Protein AF-A0A0N4ZV42-F1 (afdb_monomer)

Foldseek 3Di:
DDDPLPDFAWAADEDPPDFDWDDLVLLPPLPPPWQWFWAKKKKWAAQSQVLDIDIDIAIWIDTPFWIAGPVVLAIFGFADDPDDRPPHDPQWTDTDNRMTIDTDDDDDRDRDPVRSVVNSVSSVVSVVVVQCVLQDPDDDDQVVQQVSCCRSVRYNQWGYDHDNSITGIDGIGGFDFDDWDPQCDDPNWHFCFTWTHGPNHQIWTHRRRHHTHNDTDTDDPVVVVVVPPPPPPPVVVVVVVVVVVVVVVVVVVVVVVVVVVVVVVVVVVVVVVVVVVVVVVVVVVVVVVVVVPDDDDDDDDDDDDDDDDDDDDDDDDDDDDDDDDDDDDDDDDPPPPPPDDDDDDDDDDDDD

Mean predicted aligned error: 17.39 Å

Structure (mmCIF, N/CA/C/O backbone):
data_AF-A0A0N4ZV42-F1
#
_entry.id   AF-A0A0N4ZV42-F1
#
loop_
_atom_site.group_PDB
_atom_site.id
_atom_site.type_symbol
_atom_site.label_atom_id
_atom_site.label_alt_id
_atom_site.label_comp_id
_atom_site.label_asym_id
_ato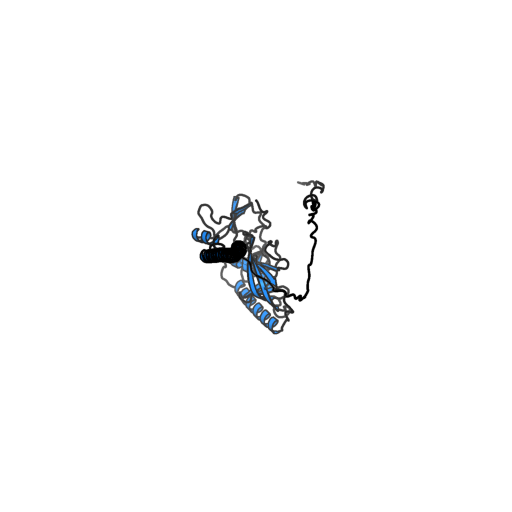m_site.label_entity_id
_atom_site.label_seq_id
_atom_site.pdbx_PDB_ins_code
_atom_site.Cartn_x
_atom_site.Cartn_y
_atom_site.Cartn_z
_atom_site.occupancy
_atom_site.B_iso_or_equiv
_atom_site.auth_seq_id
_atom_site.auth_comp_id
_atom_site.auth_asym_id
_atom_site.auth_atom_id
_atom_site.pdbx_PDB_model_num
ATOM 1 N N . MET A 1 1 ? -21.913 11.473 17.963 1.00 33.56 1 MET A N 1
ATOM 2 C CA . MET A 1 1 ? -21.534 12.338 16.828 1.00 33.56 1 MET A CA 1
ATOM 3 C C . MET A 1 1 ? -21.166 11.398 15.693 1.00 33.56 1 MET A C 1
ATOM 5 O O . MET A 1 1 ? -20.193 10.675 15.844 1.00 33.56 1 MET A O 1
ATOM 9 N N . PHE A 1 2 ? -22.009 11.272 14.666 1.00 35.22 2 PHE A N 1
ATOM 10 C CA . PHE A 1 2 ? -21.731 10.403 13.519 1.00 35.22 2 PHE A CA 1
ATOM 11 C C . PHE A 1 2 ? -20.876 11.210 12.547 1.00 35.22 2 PHE A C 1
ATOM 13 O O . PHE A 1 2 ? -21.372 12.164 11.951 1.00 35.22 2 PHE A O 1
ATOM 20 N N . LEU A 1 3 ? -19.583 10.900 12.461 1.00 41.81 3 LEU A N 1
ATOM 21 C CA . LEU A 1 3 ? -18.770 11.409 11.363 1.00 41.81 3 LEU A CA 1
ATOM 22 C C . LEU A 1 3 ? -19.313 10.757 10.083 1.00 41.81 3 LEU A C 1
ATOM 24 O O . LEU A 1 3 ? -19.480 9.533 10.072 1.00 41.81 3 LEU A O 1
ATOM 28 N N . PRO A 1 4 ? -19.673 11.533 9.046 1.00 47.00 4 PRO A N 1
ATOM 29 C CA . PRO A 1 4 ? -20.034 10.948 7.766 1.00 47.00 4 PRO A CA 1
ATOM 30 C C . PRO A 1 4 ? -18.847 10.109 7.293 1.00 47.00 4 PRO A C 1
ATOM 32 O O . PRO A 1 4 ? -17.718 10.585 7.279 1.00 47.00 4 PRO A O 1
ATOM 35 N N . LEU A 1 5 ? -19.097 8.849 6.955 1.00 53.97 5 LEU A N 1
ATOM 36 C CA . LEU A 1 5 ? -18.099 7.982 6.343 1.00 53.97 5 LEU A CA 1
ATOM 37 C C . LEU A 1 5 ? -17.860 8.495 4.926 1.00 53.97 5 LEU A C 1
ATOM 39 O O . LEU A 1 5 ? -18.723 8.373 4.061 1.00 53.97 5 LEU A O 1
ATOM 43 N N . ILE A 1 6 ? -16.722 9.159 4.731 1.00 55.53 6 ILE A N 1
ATOM 44 C CA . ILE A 1 6 ? -16.401 9.877 3.489 1.00 55.53 6 ILE A CA 1
ATOM 45 C C . ILE A 1 6 ? -16.020 8.898 2.366 1.00 55.53 6 ILE A C 1
ATOM 47 O O . ILE A 1 6 ? -16.064 9.266 1.193 1.00 55.53 6 ILE A O 1
ATOM 51 N N . GLU A 1 7 ? -15.692 7.642 2.689 1.00 67.38 7 GLU A N 1
ATOM 52 C CA . GLU A 1 7 ? -15.070 6.729 1.732 1.00 67.38 7 GLU A CA 1
ATOM 53 C C . GLU A 1 7 ? -15.863 5.432 1.519 1.00 67.38 7 GLU A C 1
ATOM 55 O O . GLU A 1 7 ? -16.232 4.759 2.487 1.00 67.38 7 GLU A O 1
ATOM 60 N N . PRO A 1 8 ? -16.133 5.053 0.254 1.00 77.62 8 PRO A N 1
ATOM 61 C CA . PRO A 1 8 ? -16.792 3.797 -0.039 1.00 77.62 8 PRO A CA 1
ATOM 62 C C . PRO A 1 8 ? -15.804 2.648 0.145 1.00 77.62 8 PRO A C 1
ATOM 64 O O . PRO A 1 8 ? -14.800 2.548 -0.560 1.00 77.62 8 PRO A O 1
ATOM 67 N N . PHE A 1 9 ? -16.149 1.739 1.046 1.00 90.25 9 PHE A N 1
ATOM 68 C CA . PHE A 1 9 ? -15.527 0.429 1.114 1.00 90.25 9 PHE A CA 1
ATOM 69 C C . PHE A 1 9 ? -15.783 -0.331 -0.191 1.00 90.25 9 PHE A C 1
ATOM 71 O O . PHE A 1 9 ? -16.743 -0.052 -0.918 1.00 90.25 9 PHE A O 1
ATOM 78 N N . GLN A 1 10 ? -14.952 -1.320 -0.500 1.00 93.25 10 GLN A N 1
ATOM 79 C CA . GLN A 1 10 ? -15.106 -2.101 -1.723 1.00 93.25 10 GLN A CA 1
ATOM 80 C C . GLN A 1 10 ? -15.047 -3.602 -1.483 1.00 93.25 10 GLN A C 1
ATOM 82 O O . GLN A 1 10 ? -14.262 -4.110 -0.688 1.00 93.25 10 GLN A O 1
ATOM 87 N N . LEU A 1 11 ? -15.871 -4.320 -2.237 1.00 94.12 11 LEU A N 1
ATOM 88 C CA . LEU A 1 11 ? -15.892 -5.769 -2.277 1.00 94.12 11 LEU A CA 1
ATOM 89 C C . LEU A 1 11 ? -15.147 -6.241 -3.530 1.00 94.12 11 LEU A C 1
ATOM 91 O O . LEU A 1 11 ? -15.548 -5.963 -4.664 1.00 94.12 11 LEU A O 1
ATOM 95 N N . CYS A 1 12 ? -14.048 -6.958 -3.314 1.00 93.69 12 CYS A N 1
ATOM 96 C CA . CYS A 1 12 ? -13.125 -7.397 -4.359 1.00 93.69 12 CYS A CA 1
ATOM 97 C C . CYS A 1 12 ? -13.190 -8.917 -4.549 1.00 93.69 12 CYS A C 1
ATOM 99 O O . CYS A 1 12 ? -12.251 -9.640 -4.216 1.00 93.69 12 CYS A O 1
ATOM 101 N N . GLN A 1 13 ? -14.315 -9.406 -5.071 1.00 91.62 13 GLN A N 1
ATOM 102 C CA . GLN A 1 13 ? -14.501 -10.829 -5.365 1.00 91.62 13 GLN A CA 1
ATOM 103 C C . GLN A 1 13 ? -13.728 -11.246 -6.618 1.00 91.62 13 GLN A C 1
ATOM 105 O O . GLN A 1 13 ? -13.715 -10.530 -7.617 1.00 91.62 13 GLN A O 1
ATOM 110 N N . VAL A 1 14 ? -13.101 -12.422 -6.561 1.00 91.44 14 VAL A N 1
ATOM 111 C CA . VAL A 1 14 ? -12.329 -12.987 -7.671 1.00 91.44 14 VAL A CA 1
ATOM 112 C C . VAL A 1 14 ? -13.126 -14.104 -8.332 1.00 91.44 14 VAL A C 1
ATOM 114 O O . VAL A 1 14 ? -13.453 -15.102 -7.693 1.00 91.44 14 VAL A O 1
ATOM 117 N N . TYR A 1 15 ? -13.387 -13.961 -9.631 1.00 90.12 15 TYR A N 1
ATOM 118 C CA . TYR A 1 15 ? -14.095 -14.961 -10.433 1.00 90.12 15 TYR A CA 1
ATOM 119 C C . TYR A 1 15 ? -13.186 -15.532 -11.525 1.00 90.12 15 TYR A C 1
ATOM 121 O O . TYR A 1 15 ? -12.825 -14.824 -12.468 1.00 90.12 15 TYR A O 1
ATOM 129 N N . ILE A 1 16 ? -12.824 -16.815 -11.432 1.00 88.94 16 ILE A N 1
ATOM 130 C CA . ILE A 1 16 ? -12.010 -17.476 -12.466 1.00 88.94 16 ILE A CA 1
ATOM 131 C C . ILE A 1 16 ? -12.803 -17.524 -13.779 1.00 88.94 16 ILE A C 1
ATOM 133 O O . ILE A 1 16 ? -13.960 -17.933 -13.800 1.00 88.94 16 ILE A O 1
ATOM 137 N N . GLY A 1 17 ? -12.176 -17.102 -14.879 1.00 87.38 17 GLY A N 1
ATOM 138 C CA . GLY A 1 17 ? -12.807 -17.002 -16.200 1.00 87.38 17 GLY A CA 1
ATOM 139 C C . GLY A 1 17 ? -13.405 -15.626 -16.515 1.00 87.38 17 GLY A C 1
ATOM 140 O O . GLY A 1 17 ? -13.737 -15.368 -17.668 1.00 87.38 17 GLY A O 1
ATOM 141 N N . GLY A 1 18 ? -13.494 -14.723 -15.531 1.00 86.94 18 GLY A N 1
ATOM 142 C CA . GLY A 1 18 ? -13.834 -13.313 -15.749 1.00 86.94 18 GLY A CA 1
ATOM 143 C C . GLY A 1 18 ? -12.601 -12.409 -15.877 1.00 86.94 18 GLY A C 1
ATOM 144 O O . GLY A 1 18 ? -11.473 -12.834 -15.622 1.00 86.94 18 GLY A O 1
ATOM 145 N N . GLY A 1 19 ? -12.819 -11.123 -16.158 1.00 91.69 19 GLY A N 1
ATOM 146 C CA . GLY A 1 19 ? -11.783 -10.081 -16.129 1.00 91.69 19 GLY A CA 1
ATOM 147 C C . GLY A 1 19 ? -11.054 -9.842 -17.453 1.00 91.69 19 GLY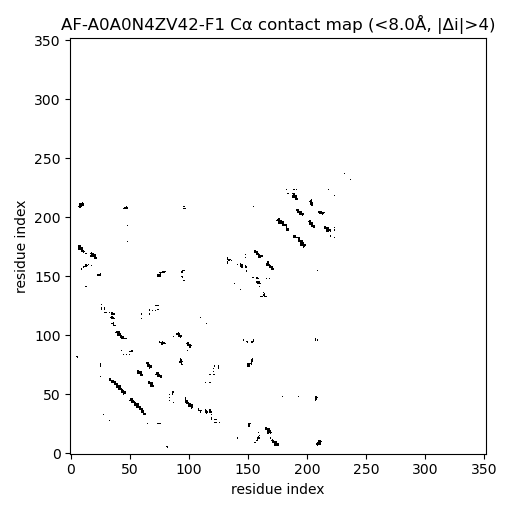 A C 1
ATOM 148 O O . GLY A 1 19 ? -11.127 -10.634 -18.392 1.00 91.69 19 GLY A O 1
ATOM 149 N N . LYS A 1 20 ? -10.346 -8.713 -17.527 1.00 95.31 20 LYS A N 1
ATOM 150 C CA . LYS A 1 20 ? -9.547 -8.315 -18.692 1.00 95.31 20 LYS A CA 1
ATOM 151 C C . LYS A 1 20 ? -8.109 -8.780 -18.497 1.00 95.31 20 LYS A C 1
ATOM 153 O O . LYS A 1 20 ? -7.513 -8.511 -17.457 1.00 95.31 20 LYS A O 1
ATOM 158 N N . SER A 1 21 ? -7.545 -9.458 -19.495 1.00 95.38 21 SER A N 1
ATOM 159 C CA . SER A 1 21 ? -6.116 -9.776 -19.475 1.00 95.38 21 SER A CA 1
ATOM 160 C C . SER A 1 21 ? -5.303 -8.492 -19.626 1.00 95.38 21 SER A C 1
ATOM 162 O O . SER A 1 21 ? -5.607 -7.667 -20.490 1.00 95.38 21 SER A O 1
ATOM 164 N N . VAL A 1 22 ? -4.293 -8.325 -18.776 1.00 94.38 22 VAL A N 1
ATOM 165 C CA . VAL A 1 22 ? -3.378 -7.181 -18.813 1.00 94.38 22 VAL A CA 1
ATOM 166 C C . VAL A 1 22 ? -1.941 -7.662 -18.949 1.00 94.38 22 VAL A C 1
ATOM 168 O O . VAL A 1 22 ? -1.584 -8.752 -18.494 1.00 94.38 22 VAL A O 1
ATOM 171 N N . GLU A 1 23 ? -1.120 -6.835 -19.583 1.00 92.75 23 GLU A N 1
ATOM 172 C CA . GLU A 1 23 ? 0.321 -7.042 -19.659 1.00 92.75 23 GLU A CA 1
ATOM 173 C C . GLU A 1 23 ? 1.018 -6.385 -18.461 1.00 92.75 23 GLU A C 1
ATOM 175 O O . GLU A 1 23 ? 0.454 -5.530 -17.776 1.00 92.75 23 GLU A O 1
ATOM 180 N N . LEU A 1 24 ? 2.264 -6.783 -18.200 1.00 91.06 24 LEU A N 1
ATOM 181 C CA . LEU A 1 24 ? 3.084 -6.211 -17.133 1.00 91.06 24 LEU A CA 1
ATOM 182 C C . LEU A 1 24 ? 3.663 -4.850 -17.563 1.00 91.06 24 LEU A C 1
ATOM 184 O O . LEU A 1 24 ? 4.870 -4.688 -17.743 1.00 91.06 24 LEU A O 1
ATOM 188 N N . ASP A 1 25 ? 2.787 -3.864 -17.753 1.00 89.56 25 ASP A N 1
ATOM 189 C CA . ASP A 1 25 ? 3.127 -2.541 -18.298 1.00 89.56 25 ASP A CA 1
ATOM 190 C C . ASP A 1 25 ? 4.127 -1.770 -17.427 1.00 89.56 25 ASP A C 1
ATOM 192 O O . ASP A 1 25 ? 4.969 -1.025 -17.939 1.00 89.56 25 ASP A O 1
ATOM 196 N N . ILE A 1 26 ? 4.117 -2.009 -16.113 1.00 91.25 26 ILE A N 1
ATOM 197 C CA . ILE A 1 26 ? 5.087 -1.434 -15.173 1.00 91.25 26 ILE A CA 1
ATOM 198 C C . ILE A 1 26 ? 6.543 -1.816 -15.511 1.00 91.25 26 ILE A C 1
ATOM 200 O O . ILE A 1 26 ? 7.462 -1.093 -15.147 1.00 91.25 26 ILE A O 1
ATOM 204 N N . CYS A 1 27 ? 6.760 -2.903 -16.259 1.00 93.56 27 CYS A N 1
ATOM 205 C CA . CYS A 1 27 ? 8.081 -3.379 -16.677 1.00 93.56 27 CYS A CA 1
ATOM 206 C C . CYS A 1 27 ? 8.476 -2.973 -18.105 1.00 93.56 27 CYS A C 1
ATOM 208 O O . CYS A 1 27 ? 9.552 -3.343 -18.580 1.00 93.56 27 CYS A O 1
ATOM 210 N N . LYS A 1 28 ? 7.644 -2.199 -18.812 1.00 90.00 28 LYS A N 1
ATOM 211 C CA . LYS A 1 28 ? 7.961 -1.717 -20.163 1.00 90.00 28 LYS A CA 1
ATOM 212 C C . LYS A 1 28 ? 8.894 -0.500 -20.120 1.00 90.00 28 LYS A C 1
ATOM 214 O O . LYS A 1 28 ? 8.739 0.385 -19.280 1.00 90.00 28 LYS A O 1
ATOM 219 N N . ASN A 1 29 ? 9.827 -0.431 -21.073 1.00 82.94 29 ASN A N 1
ATOM 220 C CA . ASN A 1 29 ? 10.714 0.715 -21.351 1.00 82.94 29 ASN A CA 1
ATOM 221 C C . ASN A 1 29 ? 11.731 1.112 -20.252 1.00 82.94 29 ASN A C 1
ATOM 223 O O . ASN A 1 29 ? 12.278 2.215 -20.290 1.00 82.94 29 ASN A O 1
ATOM 227 N N . LEU A 1 30 ? 12.072 0.198 -19.335 1.00 82.44 30 LEU A N 1
ATOM 228 C CA . LEU A 1 30 ? 12.970 0.453 -18.190 1.00 82.44 30 LEU A CA 1
ATOM 229 C C . LEU A 1 30 ? 14.404 0.904 -18.541 1.00 82.44 30 LEU A C 1
ATOM 231 O O . LEU A 1 30 ? 15.112 1.433 -17.682 1.00 82.44 30 LEU A O 1
ATOM 235 N N . GLY A 1 31 ? 14.863 0.640 -19.769 1.00 65.88 31 GLY A N 1
ATOM 236 C CA . GLY A 1 31 ? 16.251 0.868 -20.192 1.00 65.88 31 GLY A CA 1
ATOM 237 C C . GLY A 1 31 ? 16.470 2.028 -21.165 1.00 65.88 31 GLY A C 1
ATOM 238 O O . GLY A 1 31 ? 17.618 2.402 -21.385 1.00 65.88 31 GLY A O 1
ATOM 239 N N . SER A 1 32 ? 15.413 2.580 -21.768 1.00 65.50 32 SER A N 1
ATOM 240 C CA . SER A 1 32 ? 15.544 3.539 -22.879 1.00 65.50 32 SER A CA 1
ATOM 241 C C . SER A 1 32 ? 14.739 4.827 -22.719 1.00 65.50 32 SER A C 1
ATOM 243 O O . SER A 1 32 ? 15.035 5.786 -23.426 1.00 65.50 32 SER A O 1
ATOM 245 N N . GLN A 1 33 ? 13.740 4.872 -21.830 1.00 70.31 33 GLN A N 1
ATOM 246 C CA . GLN A 1 33 ? 12.877 6.051 -21.652 1.00 70.31 33 GLN A CA 1
ATOM 247 C C . GLN A 1 33 ? 12.808 6.537 -20.206 1.00 70.31 33 GLN A C 1
ATOM 249 O O . GLN A 1 33 ? 12.698 7.740 -19.978 1.00 70.31 33 GLN A O 1
ATOM 254 N N . ASP A 1 34 ? 12.930 5.637 -19.231 1.00 82.19 34 ASP A N 1
ATOM 255 C CA . ASP A 1 34 ? 12.892 6.046 -17.833 1.00 82.19 34 ASP A CA 1
ATOM 256 C C . ASP A 1 34 ? 14.201 6.703 -17.398 1.00 82.19 34 ASP A C 1
ATOM 258 O O . ASP A 1 34 ? 15.294 6.161 -17.590 1.00 82.19 34 ASP A O 1
ATOM 262 N N . ILE A 1 35 ? 14.068 7.853 -16.739 1.00 88.69 35 ILE A N 1
ATOM 263 C CA . ILE A 1 35 ? 15.168 8.536 -16.066 1.00 88.69 35 ILE A CA 1
ATOM 264 C C . ILE A 1 35 ? 14.917 8.495 -14.561 1.00 88.69 35 ILE A C 1
ATOM 266 O O . ILE A 1 35 ? 14.050 9.201 -14.043 1.00 88.69 35 ILE A O 1
ATOM 270 N N . TYR A 1 36 ? 15.707 7.686 -13.858 1.00 91.06 36 TYR A N 1
ATOM 271 C CA . TYR A 1 36 ? 15.597 7.484 -12.419 1.00 91.06 36 TYR A CA 1
ATOM 272 C C . TYR A 1 36 ? 16.473 8.447 -11.619 1.00 91.06 36 TYR A C 1
ATOM 274 O O . TYR A 1 36 ? 17.697 8.535 -11.784 1.00 91.06 36 TYR A O 1
ATOM 282 N N . ARG A 1 37 ? 15.841 9.124 -10.664 1.00 91.19 37 ARG A N 1
ATOM 283 C CA . ARG A 1 37 ? 16.473 10.047 -9.721 1.00 91.19 37 ARG A CA 1
ATOM 284 C C . ARG A 1 37 ? 16.425 9.451 -8.327 1.00 91.19 37 ARG A C 1
ATOM 286 O O . ARG A 1 37 ? 15.367 9.023 -7.879 1.00 91.19 37 ARG A O 1
ATOM 293 N N . LYS A 1 38 ? 17.567 9.410 -7.646 1.00 92.88 38 LYS A N 1
ATOM 294 C CA . LYS A 1 38 ? 17.633 8.976 -6.254 1.00 92.88 38 LYS A CA 1
ATOM 295 C C . LYS A 1 38 ? 17.144 10.108 -5.357 1.00 92.88 38 LYS A C 1
ATOM 297 O O . LYS A 1 38 ? 17.734 11.187 -5.357 1.00 92.88 38 LYS A O 1
ATOM 302 N N . GLU A 1 39 ? 16.106 9.849 -4.577 1.00 91.75 39 GLU A N 1
ATOM 303 C CA . GLU A 1 39 ? 15.513 10.830 -3.669 1.00 91.75 39 GLU A CA 1
ATOM 304 C C . GLU A 1 39 ? 15.254 10.229 -2.292 1.00 91.75 39 GLU A C 1
ATOM 306 O O . GLU A 1 39 ? 15.141 9.017 -2.123 1.00 91.75 39 GLU A O 1
ATOM 311 N N . THR A 1 40 ? 15.175 11.096 -1.287 1.00 93.12 40 THR A N 1
ATOM 312 C CA . THR A 1 40 ? 14.671 10.732 0.036 1.00 93.12 40 THR A CA 1
ATOM 313 C C . THR A 1 40 ? 13.227 11.202 0.121 1.00 93.12 40 THR A C 1
ATOM 315 O O . THR A 1 40 ? 12.968 12.404 0.018 1.00 93.12 40 THR A O 1
ATOM 318 N N . VAL A 1 41 ? 12.300 10.268 0.311 1.00 95.12 41 VAL A N 1
ATOM 319 C CA . VAL A 1 41 ? 10.864 10.555 0.409 1.00 95.12 41 VAL A CA 1
ATOM 320 C C . VAL A 1 41 ? 10.339 10.192 1.785 1.00 95.12 41 VAL A C 1
ATOM 322 O O . VAL A 1 41 ? 10.861 9.292 2.448 1.00 95.12 41 VAL A O 1
ATOM 325 N N . THR A 1 42 ? 9.276 10.873 2.196 1.00 97.06 42 THR A N 1
ATOM 326 C CA . THR A 1 42 ? 8.477 10.478 3.354 1.00 97.06 42 THR A CA 1
ATOM 327 C C . THR A 1 42 ? 7.254 9.727 2.857 1.00 97.06 42 THR A C 1
ATOM 329 O O . THR A 1 42 ? 6.424 10.291 2.147 1.00 97.06 42 THR A O 1
ATOM 332 N N . PHE A 1 43 ? 7.152 8.459 3.229 1.00 97.69 43 PHE A N 1
ATOM 333 C CA . PHE A 1 43 ? 5.956 7.654 3.055 1.00 97.69 43 PHE A CA 1
ATOM 334 C C . PHE A 1 43 ? 4.951 7.938 4.162 1.00 97.69 43 PHE A C 1
ATOM 336 O O . PHE A 1 43 ? 5.330 8.236 5.297 1.00 97.69 43 PHE A O 1
ATOM 343 N N . ILE A 1 44 ? 3.676 7.822 3.814 1.00 97.06 44 ILE A N 1
ATOM 344 C CA . ILE A 1 44 ? 2.544 7.961 4.722 1.00 97.06 44 ILE A CA 1
ATOM 345 C C . ILE A 1 44 ? 1.645 6.752 4.485 1.00 97.06 44 ILE A C 1
ATOM 347 O O . ILE A 1 44 ? 1.050 6.631 3.417 1.00 97.06 44 ILE A O 1
ATOM 351 N N . GLN A 1 45 ? 1.583 5.849 5.456 1.00 96.12 45 GLN A N 1
ATOM 352 C CA . GLN A 1 45 ? 0.658 4.726 5.467 1.00 96.12 45 GLN A CA 1
ATOM 353 C C . GLN A 1 45 ? -0.614 5.149 6.196 1.00 96.12 45 GLN A C 1
ATOM 355 O O . GLN A 1 45 ? -0.567 5.547 7.359 1.00 96.12 45 GLN A O 1
ATOM 360 N N . VAL A 1 46 ? -1.744 5.060 5.508 1.00 93.00 46 VAL A N 1
ATOM 361 C CA . VAL A 1 46 ? -3.056 5.422 6.039 1.00 93.00 46 VAL A CA 1
ATOM 362 C C . VAL A 1 46 ? -3.791 4.178 6.527 1.00 93.00 46 VAL A C 1
ATOM 364 O O . VAL A 1 46 ? -3.805 3.148 5.851 1.00 93.00 46 VAL A O 1
ATOM 367 N N . ASN A 1 47 ? -4.445 4.310 7.680 1.00 91.25 47 ASN A N 1
ATOM 368 C CA . ASN A 1 47 ? -5.558 3.475 8.108 1.00 91.25 47 ASN A CA 1
ATOM 369 C C . ASN A 1 47 ? -6.837 4.326 8.085 1.00 91.25 47 ASN A C 1
ATOM 371 O O . ASN A 1 47 ? -7.020 5.203 8.930 1.00 91.25 47 ASN A O 1
ATOM 375 N N . PHE A 1 48 ? -7.711 4.066 7.113 1.00 88.38 48 PHE A N 1
ATOM 376 C CA . PHE A 1 48 ? -8.935 4.831 6.870 1.00 88.38 48 PHE A CA 1
ATOM 377 C C . PHE A 1 48 ? -10.017 4.578 7.926 1.00 88.38 48 PHE A C 1
ATOM 379 O O . PHE A 1 48 ? -10.909 5.399 8.099 1.00 88.38 48 PHE A O 1
ATOM 386 N N . ILE A 1 49 ? -9.924 3.476 8.677 1.00 87.19 49 ILE A N 1
ATOM 387 C CA . ILE A 1 49 ? -10.868 3.149 9.756 1.00 87.19 49 ILE A CA 1
ATOM 388 C C . ILE A 1 49 ? -10.597 4.008 10.988 1.00 87.19 49 ILE A C 1
ATOM 390 O O . ILE A 1 49 ? -11.518 4.521 11.614 1.00 87.19 49 ILE A O 1
ATOM 394 N N . GLU A 1 50 ? -9.324 4.128 11.358 1.00 84.38 50 GLU A N 1
ATOM 395 C CA . GLU A 1 50 ? -8.891 4.867 12.549 1.00 84.38 50 GLU A CA 1
ATOM 396 C C . GLU A 1 50 ? -8.550 6.334 12.240 1.00 84.38 50 GLU A C 1
ATOM 398 O O . GLU A 1 50 ? -8.151 7.064 13.144 1.00 84.38 50 GLU A O 1
ATOM 403 N N . GLU A 1 51 ? -8.649 6.745 10.969 1.00 83.06 51 GLU A N 1
ATOM 404 C CA . GLU A 1 51 ? -8.140 8.023 10.443 1.00 83.06 51 GLU A CA 1
ATOM 405 C C . GLU A 1 51 ? -6.687 8.308 10.875 1.00 83.06 51 GLU A C 1
ATOM 407 O O . GLU A 1 51 ? -6.270 9.450 11.088 1.00 83.06 51 GLU A O 1
ATOM 412 N N . ARG A 1 52 ? -5.889 7.244 11.018 1.00 88.69 52 ARG A N 1
ATOM 413 C CA . ARG A 1 52 ? -4.516 7.313 11.516 1.00 88.69 52 ARG A CA 1
ATOM 414 C C . ARG A 1 52 ? -3.532 7.230 10.359 1.00 88.69 52 ARG A C 1
ATOM 416 O O . ARG A 1 52 ? -3.618 6.341 9.515 1.00 88.69 52 ARG A O 1
ATOM 423 N N . CYS A 1 53 ? -2.557 8.130 10.369 1.00 93.25 53 CYS A N 1
ATOM 424 C CA . CYS A 1 53 ? -1.420 8.106 9.460 1.00 93.25 53 CYS A CA 1
ATOM 425 C C . CYS A 1 53 ? -0.149 7.690 10.212 1.00 93.25 53 CYS A C 1
ATOM 427 O O . CYS A 1 53 ? 0.180 8.258 11.254 1.00 93.25 53 CYS A O 1
ATOM 429 N N . GLU A 1 54 ? 0.603 6.753 9.647 1.00 96.12 54 GLU A N 1
ATOM 430 C CA . GLU A 1 54 ? 1.960 6.417 10.072 1.00 96.12 54 GLU A CA 1
ATOM 431 C C . GLU A 1 54 ? 2.950 6.909 9.025 1.00 96.12 54 GLU A C 1
ATOM 433 O O . GLU A 1 54 ? 2.735 6.733 7.828 1.00 96.12 54 GLU A O 1
ATOM 438 N N . THR A 1 55 ? 4.038 7.544 9.454 1.00 96.19 55 THR A N 1
ATOM 439 C CA . THR A 1 55 ? 5.014 8.123 8.527 1.00 96.19 55 THR A CA 1
ATOM 440 C C . THR A 1 55 ? 6.386 7.502 8.708 1.00 96.19 55 THR A C 1
ATOM 442 O O . THR A 1 55 ? 6.812 7.191 9.819 1.00 96.19 55 THR A O 1
ATOM 445 N N . PHE A 1 56 ? 7.096 7.306 7.600 1.00 96.38 56 PHE A N 1
ATOM 446 C CA . PHE A 1 56 ? 8.472 6.821 7.619 1.00 96.38 56 PHE A CA 1
ATOM 447 C C . PHE A 1 56 ? 9.246 7.333 6.408 1.00 96.38 56 PHE A C 1
ATOM 449 O O . PHE A 1 56 ? 8.688 7.551 5.337 1.00 96.38 56 PHE A O 1
ATOM 456 N N . THR A 1 57 ? 10.552 7.531 6.564 1.00 96.06 57 THR A N 1
ATOM 457 C CA . THR A 1 57 ? 11.414 8.050 5.496 1.00 96.06 57 THR A CA 1
ATOM 458 C C . THR A 1 57 ? 12.254 6.932 4.880 1.00 96.06 57 THR A C 1
ATOM 460 O O . THR A 1 57 ? 12.809 6.086 5.587 1.00 96.06 57 THR A O 1
ATOM 463 N N . GLU A 1 58 ? 12.386 6.934 3.555 1.00 95.69 58 GLU A N 1
ATOM 464 C CA . GLU A 1 58 ? 13.222 5.980 2.821 1.00 95.69 58 GLU A CA 1
ATOM 465 C C . GLU A 1 58 ? 13.942 6.671 1.654 1.00 95.69 58 GLU A C 1
ATOM 467 O O . GLU A 1 58 ? 13.458 7.657 1.097 1.00 95.69 58 GLU A O 1
ATOM 472 N N . GLU A 1 59 ? 15.104 6.139 1.273 1.00 94.81 59 GLU A N 1
ATOM 473 C CA . GLU A 1 59 ? 15.698 6.446 -0.026 1.00 94.81 59 GLU A CA 1
ATOM 474 C C . GLU A 1 59 ? 15.041 5.589 -1.111 1.00 94.81 59 GLU A C 1
ATOM 476 O O . GLU A 1 59 ? 14.873 4.378 -0.957 1.00 94.81 59 GLU A O 1
ATOM 481 N N . VAL A 1 60 ? 14.699 6.222 -2.224 1.00 96.19 60 VAL A N 1
ATOM 482 C CA . VAL A 1 60 ? 13.985 5.622 -3.349 1.00 96.19 60 VAL A CA 1
ATOM 483 C C . VAL A 1 60 ? 14.614 6.068 -4.663 1.00 96.19 60 VAL A C 1
ATOM 485 O O . VAL A 1 60 ? 15.368 7.043 -4.704 1.00 96.19 60 VAL A O 1
ATOM 488 N N . TYR A 1 61 ? 14.277 5.377 -5.747 1.00 95.25 61 TYR A N 1
ATOM 489 C CA . TYR A 1 61 ? 14.470 5.905 -7.094 1.00 95.25 61 TYR A CA 1
ATOM 490 C C . TYR A 1 61 ? 13.118 6.277 -7.691 1.00 95.25 61 TYR A C 1
ATOM 492 O O . TYR A 1 61 ? 12.186 5.480 -7.651 1.00 95.25 61 TYR A O 1
ATOM 500 N N . ILE A 1 62 ? 13.012 7.475 -8.249 1.00 93.56 62 ILE A N 1
ATOM 501 C CA . ILE A 1 62 ? 11.771 8.011 -8.808 1.00 93.56 62 ILE A CA 1
ATOM 502 C C . ILE A 1 62 ? 11.989 8.338 -10.280 1.00 93.56 62 ILE A C 1
ATOM 504 O O . ILE A 1 62 ? 13.014 8.912 -10.650 1.00 93.56 62 ILE A O 1
ATOM 508 N N . SER A 1 63 ? 11.023 7.958 -11.105 1.00 92.06 63 SER A N 1
ATOM 509 C CA . SER A 1 63 ? 10.884 8.373 -12.502 1.00 92.06 63 SER A CA 1
ATOM 510 C C . SER A 1 63 ? 9.583 9.167 -12.667 1.00 92.06 63 SER A C 1
ATOM 512 O O . SER A 1 63 ? 8.900 9.447 -11.685 1.00 92.06 63 SER A O 1
ATOM 514 N N . GLU A 1 64 ? 9.220 9.519 -13.898 1.00 88.75 64 GLU A N 1
ATOM 515 C CA . GLU A 1 64 ? 7.987 10.265 -14.183 1.00 88.75 64 GLU A CA 1
ATOM 516 C C . GLU A 1 64 ? 6.712 9.529 -13.742 1.00 88.75 64 GLU A C 1
ATOM 518 O O . GLU A 1 64 ? 5.791 10.168 -13.251 1.00 88.75 64 GLU A O 1
ATOM 523 N N . ASN A 1 65 ? 6.680 8.197 -13.862 1.00 90.44 65 ASN A N 1
ATOM 524 C CA . ASN A 1 65 ? 5.464 7.401 -13.643 1.00 90.44 65 ASN A CA 1
ATOM 525 C C . ASN A 1 65 ? 5.624 6.298 -12.587 1.00 90.44 65 ASN A C 1
ATOM 527 O O . ASN A 1 65 ? 4.689 5.533 -12.341 1.00 90.44 65 ASN A O 1
ATOM 531 N N . ARG A 1 66 ? 6.827 6.149 -12.017 1.00 93.00 66 ARG A N 1
ATOM 532 C CA . ARG A 1 66 ? 7.181 5.005 -11.165 1.00 93.00 66 ARG A CA 1
ATOM 533 C C . ARG A 1 66 ? 8.036 5.415 -9.985 1.00 93.00 66 ARG A C 1
ATOM 535 O O . ARG A 1 66 ? 8.945 6.238 -10.123 1.00 93.00 66 ARG A O 1
ATOM 542 N N . LEU A 1 67 ? 7.829 4.725 -8.871 1.00 95.94 67 LEU A N 1
ATOM 543 C CA . LEU A 1 67 ? 8.690 4.776 -7.696 1.00 95.94 67 LEU A CA 1
ATOM 544 C C . LEU A 1 67 ? 9.238 3.384 -7.373 1.00 95.94 67 LEU A C 1
ATOM 546 O O . LEU A 1 67 ? 8.493 2.410 -7.302 1.00 95.94 67 LEU A O 1
ATOM 550 N N . LEU A 1 68 ? 10.545 3.309 -7.127 1.00 97.06 68 LEU A N 1
ATOM 551 C CA . LEU A 1 68 ? 11.273 2.113 -6.712 1.00 97.06 68 LEU A CA 1
ATOM 552 C C . LEU A 1 68 ? 11.702 2.261 -5.251 1.00 97.06 68 LEU A C 1
ATOM 554 O O . LEU A 1 68 ? 12.536 3.108 -4.916 1.00 97.06 68 LEU A O 1
ATOM 558 N N . ARG A 1 69 ? 11.172 1.406 -4.380 1.00 97.25 69 ARG A N 1
ATOM 559 C CA . ARG A 1 69 ? 11.606 1.291 -2.986 1.00 97.25 69 ARG A CA 1
ATOM 560 C C . ARG A 1 69 ? 12.839 0.411 -2.897 1.00 97.25 69 ARG A C 1
ATOM 562 O O . ARG A 1 69 ? 12.780 -0.774 -3.221 1.00 97.25 69 ARG A O 1
ATOM 569 N N . ILE A 1 70 ? 13.941 0.980 -2.418 1.00 96.44 70 ILE A N 1
ATOM 570 C CA . ILE A 1 70 ? 15.229 0.286 -2.354 1.00 96.44 70 ILE A CA 1
ATOM 571 C C . ILE A 1 70 ? 15.193 -0.817 -1.293 1.00 96.44 70 ILE A C 1
ATOM 573 O O . ILE A 1 70 ? 15.653 -1.922 -1.557 1.00 96.44 70 ILE A O 1
ATOM 577 N N . LYS A 1 71 ? 14.629 -0.556 -0.102 1.00 95.88 71 LYS A N 1
ATOM 578 C CA . LYS A 1 71 ? 14.672 -1.527 1.007 1.00 95.88 71 LYS A CA 1
ATOM 579 C C . LYS A 1 71 ? 13.799 -2.749 0.760 1.00 95.88 71 LYS A C 1
ATOM 581 O O . LYS A 1 71 ? 14.158 -3.847 1.166 1.00 95.88 71 LYS A O 1
ATOM 586 N N . SER A 1 72 ? 12.636 -2.541 0.147 1.00 95.38 72 SER A N 1
ATOM 587 C CA . SER A 1 72 ? 11.662 -3.611 -0.095 1.00 95.38 72 SER A CA 1
ATOM 588 C C . SER A 1 72 ? 11.773 -4.237 -1.482 1.00 95.38 72 SER A C 1
ATOM 590 O O . SER A 1 72 ? 11.076 -5.211 -1.737 1.00 95.38 72 SER A O 1
ATOM 592 N N . SER A 1 73 ? 12.619 -3.695 -2.366 1.00 96.25 73 SER A N 1
ATOM 593 C CA . SER A 1 73 ? 12.700 -4.097 -3.777 1.00 96.25 73 SER A CA 1
ATOM 594 C C . SER A 1 73 ? 11.318 -4.129 -4.443 1.00 96.25 73 SER A C 1
ATOM 596 O O . SER A 1 73 ? 10.950 -5.074 -5.133 1.00 96.25 73 SER A O 1
ATOM 598 N N . LYS A 1 74 ? 10.516 -3.085 -4.207 1.00 96.56 74 LYS A N 1
ATOM 599 C CA . LYS A 1 74 ? 9.171 -2.944 -4.782 1.00 96.56 74 LYS A CA 1
ATOM 600 C C . LYS A 1 74 ? 9.104 -1.756 -5.724 1.00 96.56 74 LYS A C 1
ATOM 602 O O . LYS A 1 74 ? 9.707 -0.717 -5.462 1.00 96.56 74 LYS A O 1
ATOM 607 N N . MET A 1 75 ? 8.340 -1.912 -6.795 1.00 96.25 75 MET A N 1
ATOM 608 C CA . MET A 1 75 ? 8.072 -0.887 -7.789 1.00 96.25 75 MET A CA 1
ATOM 609 C C . MET A 1 75 ? 6.581 -0.571 -7.781 1.00 96.25 75 MET A C 1
ATOM 611 O O . MET A 1 75 ? 5.759 -1.483 -7.755 1.00 96.25 75 MET A O 1
ATOM 615 N N . TYR A 1 76 ? 6.251 0.714 -7.798 1.00 95.88 76 TYR A N 1
ATOM 616 C CA . TYR A 1 76 ? 4.883 1.211 -7.754 1.00 95.88 76 TYR A CA 1
ATOM 617 C C . TYR A 1 76 ? 4.627 2.115 -8.950 1.00 95.88 76 TYR A C 1
ATOM 619 O O . TYR A 1 76 ? 5.453 2.981 -9.247 1.00 95.88 76 TYR A O 1
ATOM 627 N N . MET A 1 77 ? 3.475 1.932 -9.590 1.00 93.38 77 MET A N 1
ATOM 628 C CA . MET A 1 77 ? 2.888 2.957 -10.450 1.00 93.38 77 MET A CA 1
ATOM 629 C C . MET A 1 77 ? 2.275 4.055 -9.581 1.00 93.38 77 MET A C 1
ATOM 631 O O . MET A 1 77 ? 1.780 3.780 -8.485 1.00 93.38 77 MET A O 1
ATOM 635 N N . PHE A 1 78 ? 2.302 5.292 -10.068 1.00 93.19 78 PHE A N 1
ATOM 636 C CA . PHE A 1 78 ? 1.518 6.359 -9.454 1.00 93.19 78 PHE A CA 1
ATOM 637 C C . PHE A 1 78 ? 0.040 6.113 -9.715 1.00 93.19 78 PHE A C 1
ATOM 639 O O . PHE A 1 78 ? -0.367 5.911 -10.858 1.00 93.19 78 PHE A O 1
ATOM 646 N N . GLY A 1 79 ? -0.729 6.083 -8.633 1.00 87.62 79 GLY A N 1
ATOM 647 C CA . GLY A 1 79 ? -2.157 5.837 -8.669 1.00 87.62 79 GLY A CA 1
ATOM 648 C C . GLY A 1 79 ? -2.966 7.095 -8.408 1.00 87.62 79 GLY A C 1
ATOM 649 O O . GLY A 1 79 ? -2.454 8.141 -8.002 1.00 87.62 79 GLY A O 1
ATOM 650 N N . GLU A 1 80 ? -4.271 6.955 -8.588 1.00 81.75 80 GLU A N 1
ATOM 651 C CA . GLU A 1 80 ? -5.258 7.933 -8.152 1.00 81.75 80 GLU A CA 1
ATOM 652 C C . GLU A 1 80 ? -5.990 7.374 -6.932 1.00 81.75 80 GLU A C 1
ATOM 654 O O . GLU A 1 80 ? -6.408 6.215 -6.923 1.00 81.75 80 GLU A O 1
ATOM 659 N N . THR A 1 81 ? -6.135 8.195 -5.892 1.00 78.81 81 THR A N 1
ATOM 660 C CA . THR A 1 81 ? -7.013 7.875 -4.762 1.00 78.81 81 THR A CA 1
ATOM 661 C C . THR A 1 81 ? -8.355 8.573 -4.948 1.00 78.81 81 THR A C 1
ATOM 663 O O . THR A 1 81 ? -8.411 9.696 -5.451 1.00 78.81 81 THR A O 1
ATOM 666 N N . TYR A 1 82 ? -9.440 7.937 -4.506 1.00 69.94 82 TYR A N 1
ATOM 667 C CA . TYR A 1 82 ? -10.767 8.563 -4.484 1.00 69.94 82 TYR A CA 1
ATOM 668 C C . TYR A 1 82 ? -10.855 9.705 -3.475 1.00 69.94 82 TYR A C 1
ATOM 670 O O . TYR A 1 82 ? -11.659 10.623 -3.632 1.00 69.94 82 TYR A O 1
ATOM 678 N N . SER A 1 83 ? -10.037 9.632 -2.434 1.00 77.62 83 SER A N 1
ATOM 679 C CA . SER A 1 83 ? -10.151 10.483 -1.264 1.00 77.62 83 SER A CA 1
ATOM 680 C C . SER A 1 83 ? -8.828 10.524 -0.521 1.00 77.62 83 SER A C 1
ATOM 682 O O . SER A 1 83 ? -7.998 9.611 -0.559 1.00 77.62 83 SER A O 1
ATOM 684 N N . LYS A 1 84 ? -8.592 11.672 0.099 1.00 85.38 84 LYS A N 1
ATOM 685 C CA . LYS A 1 84 ? -7.353 11.970 0.788 1.00 85.38 84 LYS A CA 1
ATOM 686 C C . LYS A 1 84 ? -7.698 12.314 2.231 1.00 85.38 84 LYS A C 1
ATOM 688 O O . LYS A 1 84 ? -8.324 13.354 2.445 1.00 85.38 84 LYS A O 1
ATOM 693 N N . PRO A 1 85 ? -7.305 11.475 3.202 1.00 86.75 85 PRO A N 1
ATOM 694 C CA . PRO A 1 85 ? -7.539 11.761 4.606 1.00 86.75 85 PRO A CA 1
ATOM 695 C C . PRO A 1 85 ? -6.902 13.086 5.009 1.00 86.75 85 PRO A C 1
ATOM 697 O O . PRO A 1 85 ? -5.867 13.487 4.468 1.00 86.75 85 PRO A O 1
ATOM 700 N N . SER A 1 86 ? -7.478 13.726 6.023 1.00 89.56 86 SER A N 1
ATOM 701 C CA . SER A 1 86 ? -6.987 14.993 6.579 1.00 89.56 86 SER A CA 1
ATOM 702 C C . SER A 1 86 ? -5.525 14.920 7.043 1.00 89.56 86 SER A C 1
ATOM 704 O O . SER A 1 86 ? -4.804 15.913 6.960 1.00 89.56 86 SER A O 1
ATOM 706 N N . CYS A 1 87 ? -5.063 13.740 7.476 1.00 90.19 87 CYS A N 1
ATOM 707 C CA . CYS A 1 87 ? -3.685 13.512 7.907 1.00 90.19 87 CYS A CA 1
ATOM 708 C C . CYS A 1 87 ? -2.666 13.399 6.758 1.00 90.19 87 CYS A C 1
ATOM 710 O O . CYS A 1 87 ? -1.462 13.361 7.020 1.00 90.19 87 CYS A O 1
ATOM 712 N N . VAL A 1 88 ? -3.105 13.386 5.493 1.00 92.88 88 VAL A N 1
ATOM 713 C CA . VAL A 1 88 ? -2.214 13.350 4.327 1.00 92.88 88 VAL A CA 1
ATOM 714 C C . VAL A 1 88 ? -2.038 14.772 3.758 1.00 92.88 88 VAL A C 1
ATOM 716 O O . VAL A 1 88 ? -2.992 15.349 3.233 1.00 92.88 88 VAL A O 1
ATOM 719 N N . PRO A 1 89 ? -0.822 15.354 3.775 1.00 92.62 89 PRO A N 1
ATOM 720 C CA . PRO A 1 89 ? -0.573 16.722 3.312 1.00 92.62 89 PRO A CA 1
ATOM 721 C C . PRO A 1 89 ? -0.877 16.934 1.830 1.00 92.62 89 PRO A C 1
ATOM 723 O O . PRO A 1 89 ? -0.643 16.044 1.006 1.00 92.62 89 PRO A O 1
ATOM 726 N N . GLY A 1 90 ? -1.286 18.151 1.456 1.00 89.81 90 GLY A N 1
ATOM 727 C CA . GLY A 1 90 ? -1.333 18.587 0.055 1.00 89.81 90 GLY A CA 1
ATOM 728 C C . GLY A 1 90 ? -0.008 18.307 -0.675 1.00 89.81 90 GLY A C 1
ATOM 729 O O . GLY A 1 90 ? 1.063 18.473 -0.100 1.00 89.81 90 GLY A O 1
ATOM 730 N N . GLY A 1 91 ? -0.075 17.818 -1.918 1.00 90.00 91 GLY A N 1
ATOM 731 C CA . GLY A 1 91 ? 1.109 17.442 -2.711 1.00 90.00 91 GLY A CA 1
ATOM 732 C C . GLY A 1 91 ? 1.623 16.006 -2.526 1.00 90.00 91 GLY A C 1
ATOM 733 O O . GLY A 1 91 ? 2.480 15.577 -3.291 1.00 90.00 91 GLY A O 1
ATOM 734 N N . ALA A 1 92 ? 1.095 15.235 -1.568 1.00 94.81 92 ALA A N 1
ATOM 735 C CA . ALA A 1 92 ? 1.370 13.796 -1.509 1.00 94.81 92 ALA A CA 1
ATOM 736 C C . ALA A 1 92 ? 0.803 13.055 -2.727 1.00 94.81 92 ALA A C 1
ATOM 738 O O . ALA A 1 92 ? -0.358 13.277 -3.084 1.00 94.81 92 ALA A O 1
ATOM 739 N N . THR A 1 93 ? 1.609 12.162 -3.301 1.00 95.31 93 THR A N 1
ATOM 740 C CA . THR A 1 93 ? 1.247 11.297 -4.431 1.00 95.31 93 THR A CA 1
ATOM 741 C C . THR A 1 93 ? 0.810 9.934 -3.914 1.00 95.31 93 THR A C 1
ATOM 743 O O . THR A 1 93 ? 1.438 9.385 -3.005 1.00 95.31 93 THR A O 1
ATOM 746 N N . TYR A 1 94 ? -0.275 9.405 -4.476 1.00 95.44 94 TYR A N 1
ATOM 747 C CA . TYR A 1 94 ? -0.812 8.108 -4.094 1.00 95.44 94 TYR A CA 1
ATOM 748 C C . TYR A 1 94 ? -0.096 6.965 -4.816 1.00 95.44 94 TYR A C 1
ATOM 750 O O . TYR A 1 94 ? 0.239 7.082 -5.995 1.00 95.44 94 TYR A O 1
ATOM 758 N N . LEU A 1 95 ? 0.141 5.866 -4.102 1.00 95.19 95 LEU A N 1
ATOM 759 C CA . LEU A 1 95 ? 0.617 4.615 -4.681 1.00 95.19 95 LEU A CA 1
ATOM 760 C C . LEU A 1 95 ? -0.548 3.622 -4.714 1.00 95.19 95 LEU A C 1
ATOM 762 O O . LEU A 1 95 ? -1.301 3.622 -5.680 1.00 95.19 95 LEU A O 1
ATOM 766 N N . VAL A 1 96 ? -0.703 2.809 -3.666 1.00 94.38 96 VAL A N 1
ATOM 767 C CA . VAL A 1 96 ? -1.768 1.801 -3.494 1.00 94.38 96 VAL A CA 1
ATOM 768 C C . VAL A 1 96 ? -1.913 1.432 -2.016 1.00 94.38 96 VAL A C 1
ATOM 770 O O . VAL A 1 96 ? -0.988 1.658 -1.234 1.00 94.38 96 VAL A O 1
ATOM 773 N N . ASN A 1 97 ? -3.028 0.807 -1.638 1.00 92.44 97 ASN A N 1
ATOM 774 C CA . ASN A 1 97 ? -3.306 0.266 -0.305 1.00 92.44 97 ASN A CA 1
ATOM 775 C C . ASN A 1 97 ? -3.049 1.280 0.833 1.00 92.44 97 ASN A C 1
ATOM 777 O O . ASN A 1 97 ? -2.395 0.975 1.834 1.00 92.44 97 ASN A O 1
ATOM 781 N N . GLY A 1 98 ? -3.522 2.516 0.663 1.00 92.44 98 GLY A N 1
ATOM 782 C CA . GLY A 1 98 ? -3.367 3.596 1.639 1.00 92.44 98 GLY A CA 1
ATOM 783 C C . GLY A 1 98 ? -1.950 4.164 1.741 1.00 92.44 98 GLY A C 1
ATOM 784 O O . GLY A 1 98 ? -1.680 4.942 2.654 1.00 92.44 98 GLY A O 1
ATOM 785 N N . LEU A 1 99 ? -1.037 3.796 0.839 1.00 95.81 99 LEU A N 1
ATOM 786 C CA . LEU A 1 99 ? 0.333 4.295 0.837 1.00 95.81 99 LEU A CA 1
ATOM 787 C C . LEU A 1 99 ? 0.462 5.543 -0.040 1.00 95.81 99 LEU A C 1
ATOM 789 O O . LEU A 1 99 ? 0.256 5.504 -1.252 1.00 95.81 99 LEU A O 1
ATOM 793 N N . PHE A 1 100 ? 0.889 6.641 0.572 1.00 96.38 100 PHE A N 1
ATOM 794 C CA . PHE A 1 100 ? 1.254 7.882 -0.102 1.00 96.38 100 PHE A CA 1
ATOM 795 C C . PHE A 1 100 ? 2.750 8.144 0.055 1.00 96.38 100 PHE A C 1
ATOM 797 O O . PHE A 1 100 ? 3.386 7.643 0.985 1.00 96.38 100 PHE A O 1
ATOM 804 N N . PHE A 1 101 ? 3.312 8.988 -0.806 1.00 96.38 101 PHE A N 1
ATOM 805 C CA . PHE A 1 101 ? 4.639 9.550 -0.584 1.00 96.38 101 PHE A CA 1
ATOM 806 C C . PHE A 1 101 ? 4.681 11.052 -0.857 1.00 96.38 101 PHE A C 1
ATOM 808 O O . PHE A 1 101 ? 3.905 11.595 -1.646 1.00 96.38 101 PHE A O 1
ATOM 815 N N . ILE A 1 102 ? 5.618 11.722 -0.193 1.00 95.06 102 ILE A N 1
ATOM 816 C CA . ILE A 1 102 ? 5.967 13.121 -0.416 1.00 95.06 102 ILE A CA 1
ATOM 817 C C . ILE A 1 102 ? 7.469 13.193 -0.665 1.00 95.06 102 ILE A C 1
ATOM 819 O O . ILE A 1 102 ? 8.266 12.751 0.171 1.00 95.06 102 ILE A O 1
ATOM 823 N N . SER A 1 103 ? 7.858 13.787 -1.793 1.00 88.75 103 SER A N 1
ATOM 824 C CA . SER A 1 103 ? 9.250 14.174 -2.016 1.00 88.75 103 SER A CA 1
ATOM 825 C C . SER A 1 103 ? 9.615 15.326 -1.089 1.00 88.75 103 SER A C 1
ATOM 827 O O . SER A 1 103 ? 8.948 16.362 -1.061 1.00 88.75 103 SER A O 1
ATOM 829 N N . LEU A 1 104 ? 10.687 15.153 -0.315 1.00 80.81 104 LEU A N 1
ATOM 830 C CA . LEU A 1 104 ? 11.200 16.229 0.521 1.00 80.81 104 LEU A CA 1
ATOM 831 C C . LEU A 1 104 ? 11.711 17.356 -0.388 1.00 80.81 104 LEU A C 1
ATOM 833 O O . LEU A 1 104 ? 12.512 17.084 -1.287 1.00 80.81 104 LEU A O 1
ATOM 837 N N . PRO A 1 105 ? 11.304 18.619 -0.167 1.00 67.75 105 PRO A N 1
ATOM 838 C CA . PRO A 1 105 ? 11.799 19.731 -0.962 1.00 67.75 105 PRO A CA 1
ATOM 839 C C . PRO A 1 105 ? 13.316 19.816 -0.782 1.00 67.75 105 PRO A C 1
ATOM 841 O O . PRO A 1 105 ? 13.812 20.100 0.311 1.00 67.75 105 PRO A O 1
ATOM 844 N N . ARG A 1 106 ? 14.081 19.543 -1.844 1.00 63.16 106 ARG A N 1
ATOM 845 C CA . ARG A 1 106 ? 15.537 19.697 -1.817 1.00 63.16 106 ARG A CA 1
ATOM 846 C C . ARG A 1 106 ? 16.076 20.456 -3.014 1.00 63.16 106 ARG A C 1
ATOM 848 O O . ARG A 1 106 ? 15.652 20.292 -4.153 1.00 63.16 106 ARG A O 1
ATOM 855 N N . LYS A 1 107 ? 17.083 21.266 -2.675 1.00 53.47 107 LYS A N 1
ATOM 856 C CA . LYS A 1 107 ? 18.028 21.949 -3.555 1.00 53.47 107 LYS A CA 1
ATOM 857 C C . LYS A 1 107 ? 18.562 20.953 -4.589 1.00 53.47 107 LYS A C 1
ATOM 859 O O . LYS A 1 107 ? 19.322 20.062 -4.228 1.00 53.47 107 LYS A O 1
ATOM 864 N N . THR A 1 108 ? 18.130 21.111 -5.840 1.00 50.34 108 THR A N 1
ATOM 865 C CA . THR A 1 108 ? 18.739 20.533 -7.051 1.00 50.34 108 THR A CA 1
ATOM 866 C C . THR A 1 108 ? 19.176 19.069 -6.903 1.00 50.34 108 THR A C 1
ATOM 868 O O . THR A 1 108 ? 20.364 18.786 -6.743 1.00 50.34 108 THR A O 1
ATOM 871 N N . SER A 1 109 ? 18.226 18.126 -6.968 1.00 53.88 109 SER A N 1
ATOM 872 C CA . SER A 1 109 ? 18.563 16.715 -7.203 1.00 53.88 109 SER A CA 1
ATOM 873 C C . SER A 1 109 ? 19.154 16.625 -8.619 1.00 53.88 109 SER A C 1
ATOM 875 O O . SER A 1 109 ? 18.460 16.757 -9.627 1.00 53.88 109 SER A O 1
ATOM 877 N N . TYR A 1 110 ? 20.485 16.562 -8.717 1.00 57.94 110 TYR A N 1
ATOM 878 C CA . TYR A 1 110 ? 21.139 16.380 -10.008 1.00 57.94 110 TYR A CA 1
ATOM 879 C C . TYR A 1 110 ? 20.881 14.947 -10.460 1.00 57.94 110 TYR A C 1
ATOM 881 O O . TYR A 1 110 ? 21.258 13.991 -9.776 1.00 57.94 110 TYR A O 1
ATOM 889 N N . ILE A 1 111 ? 20.261 14.799 -11.629 1.00 64.06 111 ILE A N 1
ATOM 890 C CA . ILE A 1 111 ? 20.209 13.518 -12.327 1.00 64.06 111 ILE A CA 1
ATOM 891 C C . ILE A 1 111 ? 21.653 13.148 -12.665 1.00 64.06 111 ILE A C 1
ATOM 893 O O . ILE A 1 111 ? 22.238 13.676 -13.606 1.00 64.06 111 ILE A O 1
ATOM 897 N N . SER A 1 112 ? 22.263 12.275 -11.871 1.00 66.00 112 SER A N 1
ATOM 898 C CA . SER A 1 112 ? 23.551 11.694 -12.232 1.00 66.00 112 SER A CA 1
ATOM 899 C C . SER A 1 112 ? 23.310 10.461 -13.098 1.00 66.00 112 SER A C 1
ATOM 901 O O . SER A 1 112 ? 22.426 9.654 -12.807 1.00 66.00 112 SER A O 1
ATOM 903 N N . ASN A 1 113 ? 24.140 10.260 -14.124 1.00 71.06 113 ASN A N 1
ATOM 904 C CA . ASN A 1 113 ? 24.140 9.020 -14.915 1.00 71.06 113 ASN A CA 1
ATOM 905 C C . ASN A 1 113 ? 24.269 7.769 -14.017 1.00 71.06 113 ASN A C 1
ATOM 907 O O . ASN A 1 113 ? 23.734 6.710 -14.335 1.00 71.06 113 ASN A O 1
ATOM 911 N N . ILE A 1 114 ? 24.929 7.916 -12.860 1.00 75.06 114 ILE A N 1
ATOM 912 C CA . ILE A 1 114 ? 25.070 6.885 -11.824 1.00 75.06 114 ILE A CA 1
ATOM 913 C C . ILE A 1 114 ? 23.714 6.544 -11.190 1.00 75.06 114 ILE A C 1
ATOM 915 O O . ILE A 1 114 ? 23.368 5.369 -11.089 1.00 75.06 114 ILE A O 1
ATOM 919 N N . SER A 1 115 ? 22.933 7.557 -10.793 1.00 77.75 115 SER A N 1
ATOM 920 C CA . SER A 1 115 ? 21.583 7.369 -10.248 1.00 77.75 115 SER A CA 1
ATOM 921 C C . SER A 1 115 ? 20.678 6.654 -11.245 1.00 77.75 115 SER A C 1
ATOM 923 O O . SER A 1 115 ? 19.989 5.710 -10.863 1.00 77.75 115 SER A O 1
ATOM 925 N N . ASN A 1 116 ? 20.721 7.064 -12.517 1.00 85.25 116 ASN A N 1
ATOM 926 C CA . ASN A 1 116 ? 19.883 6.456 -13.542 1.00 85.25 116 ASN A CA 1
ATOM 927 C C . ASN A 1 116 ? 20.230 4.974 -13.751 1.00 85.25 116 ASN A C 1
ATOM 929 O O . ASN A 1 116 ? 19.360 4.116 -13.672 1.00 85.25 116 ASN A O 1
ATOM 933 N N . SER A 1 117 ? 21.520 4.660 -13.916 1.00 89.00 117 SER A N 1
ATOM 934 C CA . SER A 1 117 ? 21.996 3.281 -14.094 1.00 89.00 117 SER A CA 1
ATOM 935 C C . SER A 1 117 ? 21.627 2.372 -12.913 1.00 89.00 117 SER A C 1
ATOM 937 O O . SER A 1 117 ? 21.161 1.247 -13.108 1.00 89.00 117 SER A O 1
ATOM 939 N N . ALA A 1 118 ? 21.774 2.867 -11.678 1.00 91.69 118 ALA A N 1
ATOM 940 C CA . ALA A 1 118 ? 21.397 2.118 -10.482 1.00 91.69 118 ALA A CA 1
ATOM 941 C C . ALA A 1 118 ? 19.879 1.879 -10.397 1.00 91.69 118 ALA A C 1
ATOM 943 O O . ALA A 1 118 ? 19.460 0.752 -10.124 1.00 91.69 118 ALA A O 1
ATOM 944 N N . GLY A 1 119 ? 19.069 2.904 -10.683 1.00 93.25 119 GLY A N 1
ATOM 945 C CA . GLY A 1 119 ? 17.611 2.798 -10.739 1.00 93.25 119 GLY A CA 1
ATOM 946 C C . GLY A 1 119 ? 17.140 1.802 -11.801 1.00 93.25 119 GLY A C 1
ATOM 947 O O . GLY A 1 119 ? 16.400 0.877 -11.475 1.00 93.25 119 GLY A O 1
ATOM 948 N N . SER A 1 120 ? 17.648 1.898 -13.035 1.00 93.31 120 SER A N 1
ATOM 949 C CA . SER A 1 120 ? 17.325 0.953 -14.116 1.00 93.31 120 SER A CA 1
ATOM 950 C C . SER A 1 120 ? 17.723 -0.484 -13.770 1.00 93.31 120 SER A C 1
ATOM 952 O O . SER A 1 120 ? 16.963 -1.416 -14.031 1.00 93.31 120 SER A O 1
ATOM 954 N N . LYS A 1 121 ? 18.889 -0.692 -13.139 1.00 94.56 121 LYS A N 1
ATOM 955 C CA . LYS A 1 121 ? 19.316 -2.026 -12.690 1.00 94.56 121 LYS A CA 1
ATOM 956 C C . LYS A 1 121 ? 18.367 -2.598 -11.633 1.00 94.56 121 LYS A C 1
ATOM 958 O O . LYS A 1 121 ? 18.035 -3.781 -11.707 1.00 94.56 121 LYS A O 1
ATOM 963 N N . LEU A 1 122 ? 17.933 -1.777 -10.673 1.00 95.94 122 LEU A N 1
ATOM 964 C CA . LEU A 1 122 ? 16.961 -2.187 -9.661 1.00 95.94 122 LEU A CA 1
ATOM 965 C C . LEU A 1 122 ? 15.609 -2.521 -10.303 1.00 95.94 122 LEU A C 1
ATOM 967 O O . LEU A 1 122 ? 15.080 -3.596 -10.041 1.00 95.94 122 LEU A O 1
ATOM 971 N N . ALA A 1 123 ? 15.091 -1.668 -11.190 1.00 95.81 123 ALA A N 1
ATOM 972 C CA . ALA A 1 123 ? 13.827 -1.909 -11.887 1.00 95.81 123 ALA A CA 1
ATOM 973 C C . ALA A 1 123 ? 13.838 -3.234 -12.664 1.00 95.81 123 ALA A C 1
ATOM 975 O O . ALA A 1 123 ? 12.918 -4.038 -12.540 1.00 95.81 123 ALA A O 1
ATOM 976 N N . LEU A 1 124 ? 14.918 -3.508 -13.405 1.00 95.56 124 LEU A N 1
ATOM 977 C CA . LEU A 1 124 ? 15.094 -4.776 -14.118 1.00 95.56 124 LEU A CA 1
ATOM 978 C C . LEU A 1 124 ? 15.125 -5.980 -13.167 1.00 95.56 124 LEU A C 1
ATOM 980 O O . LEU A 1 124 ? 14.602 -7.037 -13.508 1.00 95.56 124 LEU A O 1
ATOM 984 N N . SER A 1 125 ? 15.735 -5.839 -11.987 1.00 96.69 125 SER A N 1
ATOM 985 C CA . SER A 1 125 ? 15.736 -6.894 -10.967 1.00 96.69 125 SER A CA 1
ATOM 986 C C . SER A 1 125 ? 14.324 -7.174 -10.451 1.00 96.69 125 SER A C 1
ATOM 988 O O . SER A 1 125 ? 13.900 -8.325 -10.440 1.00 96.69 125 SER A O 1
ATOM 990 N N . ILE A 1 126 ? 13.579 -6.122 -10.102 1.00 97.25 126 ILE A N 1
ATOM 991 C CA . ILE A 1 126 ? 12.196 -6.222 -9.616 1.00 97.25 126 ILE A CA 1
ATOM 992 C C . ILE A 1 126 ? 11.296 -6.864 -10.679 1.00 97.25 126 ILE A C 1
ATOM 994 O O . ILE A 1 126 ? 10.488 -7.737 -10.375 1.00 97.25 126 ILE A O 1
ATOM 998 N N . CYS A 1 127 ? 11.466 -6.502 -11.950 1.00 96.75 127 CYS A N 1
ATOM 999 C CA . CYS A 1 127 ? 10.680 -7.087 -13.033 1.00 96.75 127 CYS A CA 1
ATOM 1000 C C . CYS A 1 127 ? 10.947 -8.573 -13.251 1.00 96.75 127 CYS A C 1
ATOM 1002 O O . CYS A 1 127 ? 10.002 -9.316 -13.500 1.00 96.75 127 CYS A O 1
ATOM 1004 N N . LYS A 1 128 ? 12.188 -9.041 -13.078 1.00 96.56 128 LYS A N 1
ATOM 1005 C CA . LYS A 1 128 ? 12.477 -10.484 -13.089 1.00 96.56 128 LYS A CA 1
ATOM 1006 C C . LYS A 1 128 ? 11.756 -11.213 -11.958 1.00 96.56 128 LYS A C 1
ATOM 1008 O O . LYS A 1 128 ? 11.261 -12.319 -12.159 1.00 96.56 128 LYS A O 1
ATOM 1013 N N . GLU A 1 129 ? 11.669 -10.598 -10.779 1.00 96.62 129 GLU A N 1
ATOM 1014 C CA . GLU A 1 129 ? 10.896 -11.152 -9.664 1.00 96.62 129 GLU A CA 1
ATOM 1015 C C . GLU A 1 129 ? 9.397 -11.170 -9.971 1.00 96.62 129 GLU A C 1
ATOM 1017 O O . GLU A 1 129 ? 8.735 -12.155 -9.658 1.00 96.62 129 GLU A O 1
ATOM 1022 N N . TYR A 1 130 ? 8.858 -10.144 -10.635 1.00 96.31 130 TYR A N 1
ATOM 1023 C CA . TYR A 1 130 ? 7.452 -10.118 -11.057 1.00 96.31 130 TYR A CA 1
ATOM 1024 C C . TYR A 1 130 ? 7.154 -11.164 -12.127 1.00 96.31 130 TYR A C 1
ATOM 1026 O O . TYR A 1 130 ? 6.136 -11.843 -12.046 1.00 96.31 130 TYR A O 1
ATOM 1034 N N . GLU A 1 131 ? 8.043 -11.357 -13.097 1.00 96.06 131 GLU A N 1
ATOM 1035 C CA . GLU A 1 131 ? 7.923 -12.433 -14.081 1.00 96.06 131 GLU A CA 1
ATOM 1036 C C . GLU A 1 131 ? 7.963 -13.806 -13.407 1.00 96.06 131 GLU A C 1
ATOM 1038 O O . GLU A 1 131 ? 7.139 -14.669 -13.711 1.00 96.06 131 GLU A O 1
ATOM 1043 N N . HIS A 1 132 ? 8.874 -14.013 -12.452 1.00 95.31 132 HIS A N 1
ATOM 1044 C CA . HIS A 1 132 ? 8.899 -15.235 -11.653 1.00 95.31 132 HIS A CA 1
ATOM 1045 C C . HIS A 1 132 ? 7.610 -15.389 -10.837 1.00 95.31 132 HIS A C 1
ATOM 1047 O O . HIS A 1 132 ? 7.045 -16.481 -10.765 1.00 95.31 132 HIS A O 1
ATOM 1053 N N . PHE A 1 133 ? 7.104 -14.294 -10.264 1.00 94.62 133 PHE A N 1
ATOM 1054 C CA . PHE A 1 133 ? 5.841 -14.275 -9.543 1.00 94.62 133 PHE A CA 1
ATOM 1055 C C . PHE A 1 133 ? 4.709 -14.743 -10.468 1.00 94.62 133 PHE A C 1
ATOM 1057 O O . PHE A 1 133 ? 4.013 -15.702 -10.148 1.00 94.62 133 PHE A O 1
ATOM 1064 N N . ILE A 1 134 ? 4.564 -14.156 -11.650 1.00 95.00 134 ILE A N 1
ATOM 1065 C CA . ILE A 1 134 ? 3.493 -14.466 -12.605 1.00 95.00 134 ILE A CA 1
ATOM 1066 C C . ILE A 1 134 ? 3.589 -15.900 -13.156 1.00 95.00 134 ILE A C 1
ATOM 1068 O O . ILE A 1 134 ? 2.568 -16.558 -13.351 1.00 95.00 134 ILE A O 1
ATOM 1072 N N . ASN A 1 135 ? 4.805 -16.399 -13.390 1.00 95.25 135 ASN A N 1
ATOM 1073 C CA . ASN A 1 135 ? 5.041 -17.712 -13.996 1.00 95.25 135 ASN A CA 1
ATOM 1074 C C . ASN A 1 135 ? 5.103 -18.872 -12.988 1.00 95.25 135 ASN A C 1
ATOM 1076 O O . ASN A 1 135 ? 5.174 -20.036 -13.394 1.00 95.25 135 ASN A O 1
ATOM 1080 N N . ALA A 1 136 ? 5.083 -18.590 -11.684 1.00 91.94 136 ALA A N 1
ATOM 1081 C CA . ALA A 1 136 ? 5.067 -19.633 -10.668 1.00 91.94 136 ALA A CA 1
ATOM 1082 C C . ALA A 1 136 ? 3.787 -20.480 -10.774 1.00 91.94 136 ALA A C 1
ATOM 1084 O O . ALA A 1 136 ? 2.680 -19.959 -10.864 1.00 91.94 136 ALA A O 1
ATOM 1085 N N . LYS A 1 137 ? 3.930 -21.808 -10.693 1.00 85.44 137 LYS A N 1
ATOM 1086 C CA . LYS A 1 137 ? 2.796 -22.756 -10.709 1.00 85.44 137 LYS A CA 1
ATOM 1087 C C . LYS A 1 137 ? 2.091 -22.903 -9.353 1.00 85.44 137 LYS A C 1
ATOM 1089 O O . LYS A 1 137 ? 1.228 -23.761 -9.202 1.00 85.44 137 LYS A O 1
ATOM 1094 N N . ILE A 1 138 ? 2.501 -22.126 -8.354 1.00 85.06 138 ILE A N 1
ATOM 1095 C CA . ILE A 1 138 ? 2.008 -22.232 -6.980 1.00 85.06 138 ILE A CA 1
ATOM 1096 C C . ILE A 1 138 ? 0.732 -21.397 -6.856 1.00 85.06 138 ILE A C 1
ATOM 1098 O O . ILE A 1 138 ? 0.726 -20.222 -7.220 1.00 85.06 138 ILE A O 1
ATOM 1102 N N . ILE A 1 139 ? -0.335 -22.004 -6.329 1.00 84.19 139 ILE A N 1
ATOM 1103 C CA . ILE A 1 139 ? -1.566 -21.288 -5.982 1.00 84.19 139 ILE A CA 1
ATOM 1104 C C . ILE A 1 139 ? -1.244 -20.342 -4.825 1.00 84.19 139 ILE A C 1
ATOM 1106 O O . ILE A 1 139 ? -0.756 -20.780 -3.784 1.00 84.19 139 ILE A O 1
ATOM 1110 N N . ARG A 1 140 ? -1.505 -19.049 -5.019 1.00 87.38 140 ARG A N 1
ATOM 1111 C CA . ARG A 1 140 ? -1.285 -18.014 -4.006 1.00 87.38 140 ARG A CA 1
ATOM 1112 C C . ARG A 1 140 ? -2.571 -17.629 -3.305 1.00 87.38 140 ARG A C 1
ATOM 1114 O O . ARG A 1 140 ? -3.664 -17.817 -3.839 1.00 87.38 140 ARG A O 1
ATOM 1121 N N . ALA A 1 141 ? -2.417 -17.036 -2.127 1.00 89.88 141 ALA A N 1
ATOM 1122 C CA . ALA A 1 141 ? -3.535 -16.442 -1.422 1.00 89.88 141 ALA A CA 1
ATOM 1123 C C . ALA A 1 141 ? -4.135 -15.286 -2.245 1.00 89.88 141 ALA A C 1
ATOM 1125 O O . ALA A 1 141 ? -3.426 -14.549 -2.943 1.00 89.88 141 ALA A O 1
ATOM 1126 N N . VAL A 1 142 ? -5.455 -15.119 -2.151 1.00 89.88 142 VAL A N 1
ATOM 1127 C CA . VAL A 1 142 ? -6.180 -14.045 -2.845 1.00 89.88 142 VAL A CA 1
ATOM 1128 C C . VAL A 1 142 ? -5.666 -12.654 -2.441 1.00 89.88 142 VAL A C 1
ATOM 1130 O O . VAL A 1 142 ? -5.381 -11.876 -3.353 1.00 89.88 142 VAL A O 1
ATOM 1133 N N . PRO A 1 143 ? -5.447 -12.335 -1.145 1.00 90.81 143 PRO A N 1
ATOM 1134 C CA . PRO A 1 143 ? -4.916 -11.030 -0.744 1.00 90.81 143 PRO A CA 1
ATOM 1135 C C . PRO A 1 143 ? -3.536 -10.729 -1.340 1.00 90.81 143 PRO A C 1
ATOM 1137 O O . PRO A 1 143 ? -3.314 -9.641 -1.858 1.00 90.81 143 PRO A O 1
ATOM 1140 N N . GLU A 1 144 ? -2.635 -11.716 -1.360 1.00 92.75 144 GLU A N 1
ATOM 1141 C CA . GLU A 1 144 ? -1.291 -11.564 -1.933 1.00 92.75 144 GLU A CA 1
ATOM 1142 C C . GLU A 1 144 ? -1.350 -11.272 -3.441 1.00 92.75 144 GLU A C 1
ATOM 1144 O O . GLU A 1 144 ? -0.653 -10.394 -3.952 1.00 92.75 144 GLU A O 1
ATOM 1149 N N . THR A 1 145 ? -2.215 -11.989 -4.162 1.00 94.62 145 THR A N 1
ATOM 1150 C CA . THR A 1 145 ? -2.403 -11.791 -5.606 1.00 94.62 145 THR A CA 1
ATOM 1151 C C . THR A 1 145 ? -3.034 -10.432 -5.903 1.00 94.62 145 THR A C 1
ATOM 1153 O O . THR A 1 145 ? -2.602 -9.745 -6.829 1.00 94.62 145 THR A O 1
ATOM 1156 N N . ARG A 1 146 ? -4.022 -10.020 -5.101 1.00 95.00 146 ARG A N 1
ATOM 1157 C CA . ARG A 1 146 ? -4.675 -8.710 -5.188 1.00 95.00 146 ARG A CA 1
ATOM 1158 C C . ARG A 1 146 ? -3.667 -7.585 -4.980 1.00 95.00 146 ARG A C 1
ATOM 1160 O O . ARG A 1 146 ? -3.564 -6.717 -5.840 1.00 95.00 146 ARG A O 1
ATOM 1167 N N . ASP A 1 147 ? -2.882 -7.634 -3.908 1.00 94.38 147 ASP A N 1
ATOM 1168 C CA . ASP A 1 147 ? -1.873 -6.615 -3.601 1.00 94.38 147 ASP A CA 1
ATOM 1169 C C . ASP A 1 147 ? -0.826 -6.493 -4.709 1.00 94.38 147 ASP A C 1
ATOM 1171 O O . ASP A 1 147 ? -0.466 -5.384 -5.109 1.00 94.38 147 ASP A O 1
ATOM 1175 N N . PHE A 1 148 ? -0.378 -7.626 -5.258 1.00 95.44 148 PHE A N 1
ATOM 1176 C CA . PHE A 1 148 ? 0.513 -7.632 -6.414 1.00 95.44 148 PHE A CA 1
ATOM 1177 C C . PHE A 1 148 ? -0.122 -6.945 -7.630 1.00 95.44 148 PHE A C 1
ATOM 1179 O O . PHE A 1 148 ? 0.503 -6.069 -8.229 1.00 95.44 148 PHE A O 1
ATOM 1186 N N . ILE A 1 149 ? -1.362 -7.306 -7.983 1.00 95.81 149 ILE A N 1
ATOM 1187 C CA . ILE A 1 149 ? -2.077 -6.734 -9.134 1.00 95.81 149 ILE A CA 1
ATOM 1188 C C . ILE A 1 149 ? -2.260 -5.226 -8.968 1.00 95.81 149 ILE A C 1
ATOM 1190 O O . ILE A 1 149 ? -1.971 -4.471 -9.893 1.00 95.81 149 ILE A O 1
ATOM 1194 N N . ARG A 1 150 ? -2.683 -4.767 -7.790 1.00 94.69 150 ARG A N 1
ATOM 1195 C CA . ARG A 1 150 ? -2.837 -3.335 -7.510 1.00 94.69 150 ARG A CA 1
ATOM 1196 C C . ARG A 1 150 ? -1.526 -2.596 -7.657 1.00 94.69 150 ARG A C 1
ATOM 1198 O O . ARG A 1 150 ? -1.485 -1.564 -8.313 1.00 94.69 150 ARG A O 1
ATOM 1205 N N . GLN A 1 151 ? -0.447 -3.146 -7.110 1.00 94.25 151 GLN A N 1
ATOM 1206 C CA . GLN A 1 151 ? 0.878 -2.543 -7.184 1.00 94.25 151 GLN A CA 1
ATOM 1207 C C . GLN A 1 151 ? 1.352 -2.345 -8.632 1.00 94.25 151 GLN A C 1
ATOM 1209 O O . GLN A 1 151 ? 1.898 -1.288 -8.953 1.00 94.25 151 GLN A O 1
ATOM 1214 N N . ILE A 1 152 ? 1.129 -3.330 -9.511 1.00 93.25 152 ILE A N 1
ATOM 1215 C CA . ILE A 1 152 ? 1.511 -3.221 -10.928 1.00 93.25 152 ILE A CA 1
ATOM 1216 C C . ILE A 1 152 ? 0.540 -2.362 -11.750 1.00 93.25 152 ILE A C 1
ATOM 1218 O O . ILE A 1 152 ? 0.946 -1.807 -12.768 1.00 93.25 152 ILE A O 1
ATOM 1222 N N . TYR A 1 153 ? -0.721 -2.262 -11.323 1.00 92.62 153 TYR A N 1
ATOM 1223 C CA . TYR A 1 153 ? -1.780 -1.538 -12.028 1.00 92.62 153 TYR A CA 1
ATOM 1224 C C . TYR A 1 153 ? -1.921 -0.076 -11.571 1.00 92.62 153 TYR A C 1
ATOM 1226 O O . TYR A 1 153 ? -2.413 0.753 -12.327 1.00 92.62 153 TYR A O 1
ATOM 1234 N N . GLY A 1 154 ? -1.476 0.256 -10.355 1.00 91.94 154 GLY A N 1
ATOM 1235 C CA . GLY A 1 154 ? -1.577 1.596 -9.769 1.00 91.94 154 GLY A CA 1
ATOM 1236 C C . GLY A 1 154 ? -2.989 1.972 -9.315 1.00 91.94 154 GLY A C 1
ATOM 1237 O O . GLY A 1 154 ? -3.370 3.135 -9.403 1.00 91.94 154 GLY A O 1
ATOM 1238 N N . SER A 1 155 ? -3.808 1.012 -8.878 1.00 92.69 155 SER A N 1
ATOM 1239 C CA . SER A 1 155 ? -5.151 1.325 -8.376 1.00 92.69 155 SER A CA 1
ATOM 1240 C C . SER A 1 155 ? -5.649 0.304 -7.368 1.00 92.69 155 SER A C 1
ATOM 1242 O O . SER A 1 155 ? -5.386 -0.883 -7.530 1.00 92.69 155 SER A O 1
ATOM 1244 N N . ASP A 1 156 ? -6.418 0.746 -6.371 1.00 92.81 156 ASP A N 1
ATOM 1245 C CA . ASP A 1 156 ? -7.051 -0.161 -5.405 1.00 92.81 156 ASP A CA 1
ATOM 1246 C C . ASP A 1 156 ? -8.384 -0.712 -5.876 1.00 92.81 156 ASP A C 1
ATOM 1248 O O . ASP A 1 156 ? -8.822 -1.752 -5.389 1.00 92.81 156 ASP A O 1
ATOM 1252 N N . ASN A 1 157 ? -9.034 -0.061 -6.840 1.00 93.19 157 ASN A N 1
ATOM 1253 C CA . ASN A 1 157 ? -10.352 -0.472 -7.327 1.00 93.19 157 ASN A CA 1
ATOM 1254 C C . ASN A 1 157 ? -10.318 -1.726 -8.203 1.00 93.19 157 ASN A C 1
ATOM 1256 O O . ASN A 1 157 ? -11.285 -2.010 -8.912 1.00 93.19 157 ASN A O 1
ATOM 1260 N N . VAL A 1 158 ? -9.207 -2.456 -8.178 1.00 94.38 158 VAL A N 1
ATOM 1261 C CA . VAL A 1 158 ? -9.013 -3.682 -8.924 1.00 94.38 158 VAL A CA 1
ATOM 1262 C C . VAL A 1 158 ? -8.597 -4.833 -8.020 1.00 94.38 158 VAL A C 1
ATOM 1264 O O . VAL A 1 158 ? -7.928 -4.675 -6.997 1.00 94.38 158 VAL A O 1
ATOM 1267 N N . THR A 1 159 ? -8.994 -6.017 -8.455 1.00 95.88 159 THR A N 1
ATOM 1268 C CA . THR A 1 159 ? -8.545 -7.318 -7.975 1.00 95.88 159 THR A CA 1
ATOM 1269 C C . THR A 1 159 ? -8.249 -8.201 -9.182 1.00 95.88 159 THR A C 1
ATOM 1271 O O . THR A 1 159 ? -8.298 -7.746 -10.328 1.00 95.88 159 THR A O 1
ATOM 1274 N N . GLY A 1 160 ? -7.942 -9.471 -8.960 1.00 95.44 160 GLY A N 1
ATOM 1275 C CA . GLY A 1 160 ? -7.773 -10.390 -10.063 1.00 95.44 160 GLY A CA 1
ATOM 1276 C C . GLY A 1 160 ? -7.145 -11.710 -9.681 1.00 95.44 160 GLY A C 1
ATOM 1277 O O . GLY A 1 160 ? -7.047 -12.074 -8.511 1.00 95.44 160 GLY A O 1
ATOM 1278 N N . TYR A 1 161 ? -6.715 -12.427 -10.707 1.00 95.38 161 TYR A N 1
ATOM 1279 C CA . TYR A 1 161 ? -6.036 -13.705 -10.570 1.00 95.38 161 TYR A CA 1
ATOM 1280 C C . TYR A 1 161 ? -4.941 -13.843 -11.622 1.00 95.38 161 TYR A C 1
ATOM 1282 O O . TYR A 1 161 ? -4.928 -13.158 -12.649 1.00 95.38 161 TYR A O 1
ATOM 1290 N N . ILE A 1 162 ? -4.014 -14.757 -11.350 1.00 95.12 162 ILE A N 1
ATOM 1291 C CA . ILE A 1 162 ? -2.932 -15.116 -12.257 1.00 95.12 162 ILE A CA 1
ATOM 1292 C C . ILE A 1 162 ? -3.116 -16.579 -12.638 1.00 95.12 162 ILE A C 1
ATOM 1294 O O . ILE A 1 162 ? -3.201 -17.445 -11.770 1.00 95.12 162 ILE A O 1
ATOM 1298 N N . VAL A 1 163 ? -3.180 -16.862 -13.936 1.00 93.38 163 VAL A N 1
ATOM 1299 C CA . VAL A 1 163 ? -3.262 -18.234 -14.447 1.00 93.38 163 VAL A CA 1
ATOM 1300 C C . VAL A 1 163 ? -2.442 -18.358 -15.721 1.00 93.38 163 VAL A C 1
ATOM 1302 O O . VAL A 1 163 ? -2.503 -17.498 -16.598 1.00 93.38 163 VAL A O 1
ATOM 1305 N N . ASN A 1 164 ? -1.658 -19.433 -15.824 1.00 91.38 164 ASN A N 1
ATOM 1306 C CA . ASN A 1 164 ? -0.831 -19.739 -16.997 1.00 91.38 164 ASN A CA 1
ATOM 1307 C C . ASN A 1 164 ? 0.059 -18.564 -17.449 1.00 91.38 164 ASN A C 1
ATOM 1309 O O . ASN A 1 164 ? 0.138 -18.266 -18.640 1.00 91.38 164 ASN A O 1
ATOM 1313 N N . GLY A 1 165 ? 0.693 -17.873 -16.496 1.00 92.19 165 GLY A N 1
ATOM 1314 C CA . GLY A 1 165 ? 1.583 -16.746 -16.787 1.00 92.19 165 GLY A CA 1
ATOM 1315 C C . GLY A 1 165 ? 0.872 -15.475 -17.269 1.00 92.19 165 GLY A C 1
ATOM 1316 O O . GLY A 1 165 ? 1.519 -14.574 -17.794 1.00 92.19 165 GLY A O 1
ATOM 1317 N N . LYS A 1 166 ? -0.456 -15.388 -17.126 1.00 94.62 166 LYS A N 1
ATOM 1318 C CA . LYS A 1 166 ? -1.255 -14.219 -17.510 1.00 94.62 166 LYS A CA 1
ATOM 1319 C C . LYS A 1 166 ? -1.967 -13.630 -16.305 1.00 94.62 166 LYS A C 1
ATOM 1321 O O . LYS A 1 166 ? -2.489 -14.364 -15.467 1.00 94.62 166 LYS A O 1
ATOM 1326 N N . ILE A 1 167 ? -2.011 -12.302 -16.259 1.00 95.75 167 ILE A N 1
ATOM 1327 C CA . ILE A 1 167 ? -2.717 -11.536 -15.234 1.00 95.75 167 ILE A CA 1
ATOM 1328 C C . ILE A 1 167 ? -4.096 -11.166 -15.775 1.00 95.75 167 ILE A C 1
ATOM 1330 O O . ILE A 1 167 ? -4.215 -10.657 -16.893 1.00 95.75 167 ILE A O 1
ATOM 1334 N N . TYR A 1 168 ? -5.129 -11.404 -14.973 1.00 96.25 168 TYR A N 1
ATOM 1335 C CA . TYR A 1 168 ? -6.508 -11.034 -15.268 1.00 96.25 168 TYR A CA 1
ATOM 1336 C C . TYR A 1 168 ? -7.002 -10.077 -14.199 1.00 96.25 168 TYR A C 1
ATOM 1338 O O . TYR A 1 168 ? -6.989 -10.422 -13.021 1.00 96.25 168 TYR A O 1
ATOM 1346 N N . VAL A 1 169 ? -7.442 -8.892 -14.615 1.00 96.56 169 VAL A N 1
ATOM 1347 C CA . VAL A 1 169 ? -7.872 -7.813 -13.723 1.00 96.56 169 VAL A CA 1
ATOM 1348 C C . VAL A 1 169 ? -9.388 -7.671 -13.758 1.00 96.56 169 VAL A C 1
ATOM 1350 O O . VAL A 1 169 ? -10.014 -7.751 -14.820 1.00 96.56 169 VAL A O 1
ATOM 1353 N N . GLN A 1 170 ? -9.978 -7.465 -12.586 1.00 95.88 170 GLN A N 1
ATOM 1354 C CA . GLN A 1 170 ? -11.411 -7.299 -12.365 1.00 95.88 170 GLN A CA 1
ATOM 1355 C C . GLN A 1 170 ? -11.653 -6.049 -11.516 1.00 95.88 170 GLN A C 1
ATOM 1357 O O . GLN A 1 170 ? -10.912 -5.834 -10.556 1.00 95.88 170 GLN A O 1
ATOM 1362 N N . PRO A 1 171 ? -12.661 -5.223 -11.840 1.00 95.19 171 PRO A N 1
ATOM 1363 C CA . PRO A 1 171 ? -13.013 -4.090 -11.000 1.00 95.19 171 PRO A CA 1
ATOM 1364 C C . PRO A 1 171 ? -13.644 -4.572 -9.688 1.00 95.19 171 PRO A C 1
ATOM 1366 O O . PRO A 1 171 ? -14.441 -5.510 -9.677 1.00 95.19 171 PRO A O 1
ATOM 1369 N N . CYS A 1 172 ? -13.314 -3.907 -8.587 1.00 94.31 172 CYS A N 1
ATOM 1370 C CA . CYS A 1 172 ? -13.998 -4.078 -7.314 1.00 94.31 172 CYS A CA 1
ATOM 1371 C C . CYS A 1 172 ? -15.316 -3.296 -7.301 1.00 94.31 172 CYS A C 1
ATOM 1373 O O . CYS A 1 172 ? -15.458 -2.260 -7.955 1.00 94.31 172 CYS A O 1
ATOM 1375 N N . THR A 1 173 ? -16.287 -3.784 -6.530 1.00 93.38 173 THR A N 1
ATOM 1376 C CA . THR A 1 173 ? -17.598 -3.138 -6.402 1.00 93.38 173 THR A CA 1
ATOM 1377 C C . THR A 1 173 ? -17.628 -2.268 -5.155 1.00 93.38 173 THR A C 1
ATOM 1379 O O . THR A 1 173 ? -17.400 -2.758 -4.048 1.00 93.38 173 THR A O 1
ATOM 1382 N N . LYS A 1 174 ? -17.927 -0.976 -5.319 1.00 91.56 174 LYS A N 1
ATOM 1383 C CA . LYS A 1 174 ? -18.135 -0.060 -4.190 1.00 91.56 174 LYS A CA 1
ATOM 1384 C C . LYS A 1 174 ? -19.363 -0.490 -3.396 1.00 91.56 174 LYS A C 1
ATOM 1386 O O . LYS A 1 174 ? -20.388 -0.831 -3.978 1.00 91.56 174 LYS A O 1
ATOM 139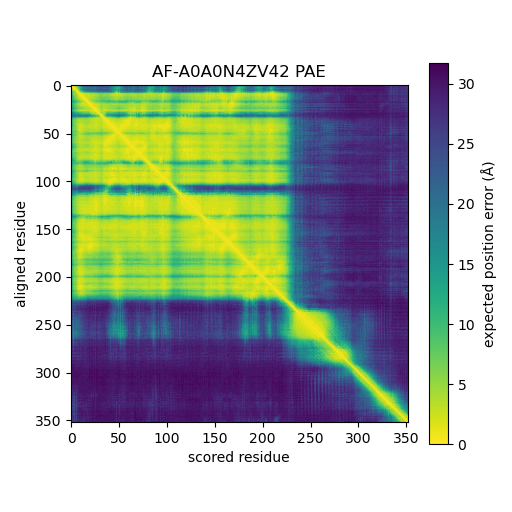1 N N . THR A 1 175 ? -19.239 -0.483 -2.080 1.00 90.94 175 THR A N 1
ATOM 1392 C CA . THR A 1 175 ? -20.241 -0.998 -1.155 1.00 90.94 175 THR A CA 1
ATOM 1393 C C . THR A 1 175 ? -20.540 0.056 -0.100 1.00 90.94 175 THR A C 1
ATOM 1395 O O . THR A 1 175 ? -19.633 0.574 0.550 1.00 90.94 175 THR A O 1
ATOM 1398 N N . GLU A 1 176 ? -21.821 0.374 0.068 1.00 87.31 176 GLU A N 1
ATOM 1399 C CA . GLU A 1 176 ? -22.269 1.287 1.113 1.00 87.31 176 GLU A CA 1
ATOM 1400 C C . GLU A 1 176 ? -22.247 0.583 2.468 1.00 87.31 176 GLU A C 1
ATOM 1402 O O . GLU A 1 176 ? -22.807 -0.502 2.651 1.00 87.31 176 GLU A O 1
ATOM 1407 N N . ILE A 1 177 ? -21.588 1.213 3.433 1.00 89.00 177 ILE A N 1
ATOM 1408 C CA . ILE A 1 177 ? -21.516 0.701 4.795 1.00 89.00 177 ILE A CA 1
ATOM 1409 C C . ILE A 1 177 ? -22.552 1.390 5.670 1.00 89.00 177 ILE A C 1
ATOM 1411 O O . ILE A 1 177 ? -22.859 2.569 5.513 1.00 89.00 177 ILE A O 1
ATOM 1415 N N . THR A 1 178 ? -23.092 0.639 6.618 1.00 89.62 178 THR A N 1
ATOM 1416 C CA . THR A 1 178 ? -24.051 1.150 7.595 1.00 89.62 178 THR A CA 1
ATOM 1417 C C . THR A 1 178 ? -23.344 1.634 8.853 1.00 89.62 178 THR A C 1
ATOM 1419 O O . THR A 1 178 ? -23.694 2.683 9.389 1.00 89.62 178 THR A O 1
ATOM 1422 N N . SER A 1 179 ? -22.351 0.886 9.341 1.00 88.69 179 SER A N 1
ATOM 1423 C CA . SER A 1 179 ? -21.585 1.276 10.525 1.00 88.69 179 SER A CA 1
ATOM 1424 C C . SER A 1 179 ? -20.245 0.547 10.629 1.00 88.69 179 SER A C 1
ATOM 1426 O O . SER A 1 179 ? -20.058 -0.537 10.080 1.00 88.69 179 SER A O 1
ATOM 1428 N N . ILE A 1 180 ? -19.312 1.149 11.368 1.00 88.81 180 ILE A N 1
ATOM 1429 C CA . ILE A 1 180 ? -18.042 0.535 11.771 1.00 88.81 180 ILE A CA 1
ATOM 1430 C C . ILE A 1 180 ? -18.158 0.115 13.237 1.00 88.81 180 ILE A C 1
ATOM 1432 O O . ILE A 1 180 ? -18.525 0.925 14.093 1.00 88.81 180 ILE A O 1
ATOM 1436 N N . VAL A 1 181 ? -17.796 -1.128 13.550 1.00 88.69 181 VAL A N 1
ATOM 1437 C CA . VAL A 1 181 ? -17.686 -1.610 14.929 1.00 88.69 181 VAL A CA 1
ATOM 1438 C C . VAL A 1 181 ? -16.244 -1.419 15.402 1.00 88.69 181 VAL A C 1
ATOM 1440 O O . VAL A 1 181 ? -15.385 -2.272 15.225 1.00 88.69 181 VAL A O 1
ATOM 1443 N N . PHE A 1 182 ? -15.954 -0.284 16.041 1.00 84.50 182 PHE A N 1
ATOM 1444 C CA . PHE A 1 182 ? -14.600 0.026 16.540 1.00 84.50 182 PHE A CA 1
ATOM 1445 C C . PHE A 1 182 ? -14.113 -0.910 17.661 1.00 84.50 182 PHE A C 1
ATOM 1447 O O . PHE A 1 182 ? -12.911 -0.982 17.959 1.00 84.50 182 PHE A O 1
ATOM 1454 N N . SER A 1 183 ? -15.044 -1.610 18.314 1.00 83.00 183 SER A N 1
ATOM 1455 C CA . SER A 1 183 ? -14.719 -2.763 19.145 1.00 83.00 183 SER A CA 1
ATOM 1456 C C . SER A 1 183 ? -14.339 -3.911 18.218 1.00 83.00 183 SER A C 1
ATOM 1458 O O . SER A 1 183 ? -15.199 -4.522 17.595 1.00 83.00 183 SER A O 1
ATOM 1460 N N . LYS A 1 184 ? -13.051 -4.255 18.172 1.00 88.69 184 LYS A N 1
ATOM 1461 C CA . LYS A 1 184 ? -12.582 -5.481 17.510 1.00 88.69 184 LYS A CA 1
ATOM 1462 C C . LYS A 1 184 ? -13.043 -6.763 18.231 1.00 88.69 184 LYS A C 1
ATOM 1464 O O . LYS A 1 184 ? -12.591 -7.848 17.895 1.00 88.69 184 LYS A O 1
ATOM 1469 N N . GLN A 1 185 ? -13.932 -6.644 19.220 1.00 90.06 185 GLN A N 1
ATOM 1470 C CA . GLN A 1 185 ? -14.542 -7.737 19.963 1.00 90.06 185 GLN A CA 1
ATOM 1471 C C . GLN A 1 185 ? -16.057 -7.771 19.726 1.00 90.06 185 GLN A C 1
ATOM 1473 O O . GLN A 1 185 ? -16.742 -6.767 19.948 1.00 90.06 185 GLN A O 1
ATOM 1478 N N . ILE A 1 186 ? -16.579 -8.938 19.335 1.00 88.25 186 ILE A N 1
ATOM 1479 C CA . ILE A 1 186 ? -18.014 -9.212 19.162 1.00 88.25 186 ILE A CA 1
ATOM 1480 C C . ILE A 1 186 ? -18.334 -10.547 19.835 1.00 88.25 186 ILE A C 1
ATOM 1482 O O . ILE A 1 186 ? -17.707 -11.558 19.534 1.00 88.25 186 ILE A O 1
ATOM 1486 N N . ASN A 1 187 ? -19.316 -10.562 20.742 1.00 88.88 187 ASN A N 1
ATOM 1487 C CA . ASN A 1 187 ? -19.754 -11.763 21.472 1.00 88.88 187 ASN A CA 1
ATOM 1488 C C . ASN A 1 187 ? -18.605 -12.531 22.157 1.00 88.88 187 ASN A C 1
ATOM 1490 O O . ASN A 1 187 ? -18.590 -13.758 22.172 1.00 88.88 187 ASN A O 1
ATOM 1494 N N . GLY A 1 188 ? -17.623 -11.805 22.700 1.00 88.31 188 GLY A N 1
ATOM 1495 C CA . GLY A 1 188 ? -16.453 -12.392 23.360 1.00 88.31 188 GLY A CA 1
ATOM 1496 C C . GLY A 1 188 ? -15.345 -12.872 22.416 1.00 88.31 188 GLY A C 1
ATOM 1497 O O . GLY A 1 188 ? -14.291 -13.256 22.903 1.00 88.31 188 GLY A O 1
ATOM 1498 N N . ILE A 1 189 ? -15.539 -12.808 21.095 1.00 91.69 189 ILE A N 1
ATOM 1499 C CA . ILE A 1 189 ? -14.531 -13.172 20.090 1.00 91.69 189 ILE A CA 1
ATOM 1500 C C . ILE A 1 189 ? -13.814 -11.911 19.622 1.00 91.69 189 ILE A C 1
ATOM 1502 O O . ILE A 1 189 ? -14.464 -10.920 19.281 1.00 91.69 189 ILE A O 1
ATOM 1506 N N . CYS A 1 190 ? -12.486 -11.962 19.587 1.00 92.38 190 CYS A N 1
ATOM 1507 C CA . CYS A 1 190 ? -11.632 -10.868 19.155 1.00 92.38 190 CYS A CA 1
ATOM 1508 C C . CYS A 1 190 ? -11.082 -11.107 17.748 1.00 92.38 190 CYS A C 1
ATOM 1510 O O . CYS A 1 190 ? -10.607 -12.195 17.428 1.00 92.38 190 CYS A O 1
ATOM 1512 N N . TYR A 1 191 ? -11.159 -10.077 16.911 1.00 92.94 191 TYR A N 1
ATOM 1513 C CA . TYR A 1 191 ? -10.765 -10.106 15.508 1.00 92.94 191 TYR A CA 1
ATOM 1514 C C . TYR A 1 191 ? -9.575 -9.186 15.270 1.00 92.94 191 TYR A C 1
ATOM 1516 O O . TYR A 1 191 ? -9.469 -8.106 15.852 1.00 92.94 191 TYR A O 1
ATOM 1524 N N . LYS A 1 192 ? -8.668 -9.593 14.387 1.00 91.44 192 LYS A N 1
ATOM 1525 C CA . LYS A 1 192 ? -7.535 -8.758 13.991 1.00 91.44 192 LYS A CA 1
ATOM 1526 C C . LYS A 1 192 ? -7.996 -7.577 13.133 1.00 91.44 192 LYS A C 1
ATOM 1528 O O . LYS A 1 192 ? -7.556 -6.438 13.339 1.00 91.44 192 LYS A O 1
ATOM 1533 N N . GLU A 1 193 ? -8.887 -7.848 12.190 1.00 93.44 193 GLU A N 1
ATOM 1534 C CA . GLU A 1 193 ? -9.521 -6.882 11.300 1.00 93.44 193 GLU A CA 1
ATOM 1535 C C . GLU A 1 193 ? -10.696 -6.175 11.993 1.00 93.44 193 GLU A C 1
ATOM 1537 O O . GLU A 1 193 ? -11.297 -6.693 12.936 1.00 93.44 193 GLU A O 1
ATOM 1542 N N . THR A 1 194 ? -11.029 -4.965 11.544 1.00 93.19 194 THR A N 1
ATOM 1543 C CA . THR A 1 194 ? -12.146 -4.209 12.117 1.00 93.19 194 THR A CA 1
ATOM 1544 C C . THR A 1 194 ? -13.467 -4.677 11.503 1.00 93.19 194 THR A C 1
ATOM 1546 O O . THR A 1 194 ? -13.589 -4.665 10.275 1.00 93.19 194 THR A O 1
ATOM 1549 N N . PRO A 1 195 ? -14.471 -5.044 12.317 1.00 93.75 195 PRO A N 1
ATOM 1550 C CA . PRO A 1 195 ? -15.779 -5.432 11.809 1.00 93.75 195 PRO A CA 1
ATOM 1551 C C . PRO A 1 195 ? -16.575 -4.233 11.273 1.00 93.75 195 PRO A C 1
ATOM 1553 O O . PRO A 1 195 ? -16.668 -3.181 11.910 1.00 93.75 195 PRO A O 1
ATOM 1556 N N . ILE A 1 196 ? -17.193 -4.418 10.113 1.00 92.88 196 ILE A N 1
ATOM 1557 C CA . ILE A 1 196 ? -17.973 -3.434 9.363 1.00 92.88 196 ILE A CA 1
ATOM 1558 C C . ILE A 1 196 ? -19.365 -4.012 9.098 1.00 92.88 196 ILE A C 1
ATOM 1560 O O . ILE A 1 196 ? -19.492 -5.137 8.618 1.00 92.88 196 ILE A O 1
ATOM 1564 N N . VAL A 1 197 ? -20.416 -3.246 9.381 1.00 91.12 197 VAL A N 1
ATOM 1565 C CA . VAL A 1 197 ? -21.794 -3.622 9.045 1.00 91.12 197 VAL A CA 1
ATOM 1566 C C . VAL A 1 197 ? -22.157 -3.033 7.691 1.00 91.12 197 VAL A C 1
ATOM 1568 O O . VAL A 1 197 ? -22.123 -1.819 7.493 1.00 91.12 197 VAL A O 1
ATOM 1571 N N . VAL A 1 198 ? -22.547 -3.905 6.773 1.00 91.44 198 VAL A N 1
ATOM 1572 C CA . VAL A 1 198 ? -22.939 -3.608 5.396 1.00 91.44 198 VAL A CA 1
ATOM 1573 C C . VAL A 1 198 ? -24.426 -3.918 5.225 1.00 91.44 198 VAL A C 1
ATOM 1575 O O . VAL A 1 198 ? -24.924 -4.914 5.761 1.00 91.44 198 VAL A O 1
ATOM 1578 N N . ASN A 1 199 ? -25.152 -3.079 4.478 1.00 87.38 199 ASN A N 1
ATOM 1579 C CA . ASN A 1 199 ? -26.582 -3.265 4.183 1.00 87.38 199 ASN A CA 1
ATOM 1580 C C . ASN A 1 199 ? -27.439 -3.560 5.437 1.00 87.38 199 ASN A C 1
ATOM 1582 O O . ASN A 1 199 ? -28.313 -4.428 5.434 1.00 87.38 199 ASN A O 1
ATOM 1586 N N . GLY A 1 200 ? -27.137 -2.888 6.552 1.00 85.44 200 GLY A N 1
ATOM 1587 C CA . GLY A 1 200 ? -27.880 -2.951 7.813 1.00 85.44 200 GLY A CA 1
ATOM 1588 C C . GLY A 1 200 ? -27.738 -4.233 8.639 1.00 85.44 200 GLY A C 1
ATOM 1589 O O . GLY A 1 200 ? -28.181 -4.247 9.783 1.00 85.44 200 GLY A O 1
ATOM 1590 N N . SER A 1 201 ? -27.143 -5.302 8.105 1.00 88.38 201 SER A N 1
ATOM 1591 C CA . SER A 1 201 ? -27.168 -6.615 8.772 1.00 88.38 201 SER A CA 1
ATOM 1592 C C . SER A 1 201 ? -25.981 -7.527 8.478 1.00 88.38 201 SER A C 1
ATOM 1594 O O . SER A 1 201 ? -25.712 -8.437 9.259 1.00 88.38 201 SER A O 1
ATOM 1596 N N . THR A 1 202 ? -25.260 -7.314 7.376 1.00 93.19 202 THR A N 1
ATOM 1597 C CA . THR A 1 202 ? -24.161 -8.201 6.986 1.00 93.19 202 THR A CA 1
ATOM 1598 C C . THR A 1 202 ? -22.878 -7.749 7.662 1.00 93.19 202 THR A C 1
ATOM 1600 O O . THR A 1 202 ? -22.450 -6.615 7.469 1.00 93.19 202 THR A O 1
ATOM 1603 N N . LEU A 1 203 ? -22.261 -8.631 8.446 1.00 92.50 203 LEU A N 1
ATOM 1604 C CA . LEU A 1 203 ? -20.957 -8.371 9.046 1.00 92.50 203 LEU A CA 1
ATOM 1605 C C . LEU A 1 203 ? -19.851 -8.743 8.053 1.00 92.50 203 LEU A C 1
ATOM 1607 O O . LEU A 1 203 ? -19.798 -9.872 7.573 1.00 92.50 203 LEU A O 1
ATOM 1611 N N . MET A 1 204 ? -18.984 -7.786 7.757 1.00 95.19 204 MET A N 1
ATOM 1612 C CA . MET A 1 204 ? -17.758 -7.951 6.980 1.00 95.19 204 MET A CA 1
ATOM 1613 C C . MET A 1 204 ? -16.588 -7.370 7.768 1.00 95.19 204 MET A C 1
ATOM 1615 O O . MET A 1 204 ? -16.774 -6.816 8.850 1.00 95.19 204 MET A O 1
ATOM 1619 N N . PHE A 1 205 ? -15.379 -7.484 7.239 1.00 94.81 205 PHE A N 1
ATOM 1620 C CA . PHE A 1 205 ? -14.172 -7.076 7.939 1.00 94.81 205 PHE A CA 1
ATOM 1621 C C . PHE A 1 205 ? -13.246 -6.286 7.030 1.00 94.81 205 PHE A C 1
ATOM 1623 O O . PHE A 1 205 ? -13.192 -6.518 5.826 1.00 94.81 205 PHE A O 1
ATOM 1630 N N . SER A 1 206 ? -12.518 -5.335 7.608 1.00 93.81 206 SER A N 1
ATOM 1631 C CA . SER A 1 206 ? -11.520 -4.556 6.887 1.00 93.81 206 SER A CA 1
ATOM 1632 C C . SER A 1 206 ? -10.289 -4.320 7.749 1.00 93.81 206 SER A C 1
ATOM 1634 O O . SER A 1 206 ? -10.389 -4.014 8.938 1.00 93.81 206 SER A O 1
ATOM 1636 N N . SER A 1 207 ? -9.110 -4.456 7.150 1.00 90.81 207 SER A N 1
ATOM 1637 C CA . SER A 1 207 ? -7.831 -4.228 7.826 1.00 90.81 207 SER A CA 1
ATOM 1638 C C . SER A 1 207 ? -7.459 -2.745 7.878 1.00 90.81 207 SER A C 1
ATOM 1640 O O . SER A 1 207 ? -7.025 -2.260 8.921 1.00 90.81 207 SER A O 1
ATOM 1642 N N . ILE A 1 208 ? -7.648 -2.031 6.764 1.00 88.12 208 ILE A N 1
ATOM 1643 C CA . ILE A 1 208 ? -7.223 -0.633 6.591 1.00 88.12 208 ILE A CA 1
ATOM 1644 C C . ILE A 1 208 ? -8.348 0.306 6.155 1.00 88.12 208 ILE A C 1
ATOM 1646 O O . ILE A 1 208 ? -8.099 1.496 6.021 1.00 88.12 208 ILE A O 1
ATOM 1650 N N . GLY A 1 209 ? -9.568 -0.195 5.943 1.00 88.50 209 GLY A N 1
ATOM 1651 C CA . GLY A 1 209 ? -10.726 0.628 5.570 1.00 88.50 209 GLY A CA 1
ATOM 1652 C C . GLY A 1 209 ? -10.890 0.848 4.070 1.00 88.50 209 GLY A C 1
ATOM 1653 O O . GLY A 1 209 ? -11.519 1.814 3.668 1.00 88.50 209 GLY A O 1
ATOM 1654 N N . ILE A 1 210 ? -10.317 -0.041 3.254 1.00 91.00 210 ILE A N 1
ATOM 1655 C CA . ILE A 1 210 ? -10.492 -0.048 1.797 1.00 91.00 210 ILE A CA 1
ATOM 1656 C C . ILE A 1 210 ? -11.321 -1.275 1.412 1.00 91.00 210 ILE A C 1
ATOM 1658 O O . ILE A 1 210 ? -12.461 -1.159 0.969 1.00 91.00 210 ILE A O 1
ATOM 1662 N N . ASP A 1 211 ? -10.768 -2.468 1.630 1.00 93.69 211 ASP A N 1
ATOM 1663 C CA . ASP A 1 211 ? -11.403 -3.721 1.227 1.00 93.69 211 ASP A CA 1
ATOM 1664 C C . ASP A 1 211 ? -12.319 -4.286 2.303 1.00 93.69 211 ASP A C 1
ATOM 1666 O O . ASP A 1 211 ? -12.013 -4.207 3.495 1.00 93.69 211 ASP A O 1
ATOM 1670 N N . LEU A 1 212 ? -13.404 -4.910 1.855 1.00 94.44 212 LEU A N 1
ATOM 1671 C CA . LEU A 1 212 ? -14.272 -5.756 2.655 1.00 94.44 212 LEU A CA 1
ATOM 1672 C C . LEU A 1 212 ? -13.958 -7.219 2.386 1.00 94.44 212 LEU A C 1
ATOM 1674 O O . LEU A 1 212 ? -13.970 -7.685 1.243 1.00 94.44 212 LEU A O 1
ATOM 1678 N N . GLU A 1 213 ? -13.733 -7.946 3.467 1.00 93.38 213 GLU A N 1
ATOM 1679 C CA . GLU A 1 213 ? -13.531 -9.383 3.479 1.00 93.38 213 GLU A CA 1
ATOM 1680 C C . GLU A 1 213 ? -14.664 -10.038 4.273 1.00 93.38 213 GLU A C 1
ATOM 1682 O O . GLU A 1 213 ? -15.174 -9.488 5.250 1.00 93.38 213 GLU A O 1
ATOM 1687 N N . SER A 1 214 ? -15.116 -11.198 3.800 1.00 91.31 214 SER A N 1
ATOM 1688 C CA . SER A 1 214 ? -16.178 -11.961 4.474 1.00 91.31 214 SER A CA 1
ATOM 1689 C C . SER A 1 214 ? -15.649 -12.785 5.648 1.00 91.31 214 SER A C 1
ATOM 1691 O O . SER A 1 214 ? -16.412 -13.157 6.536 1.00 91.31 214 SER A O 1
ATOM 1693 N N . GLU A 1 215 ? -14.343 -13.033 5.664 1.00 89.56 215 GLU A N 1
ATOM 1694 C CA . GLU A 1 215 ? -13.640 -13.782 6.694 1.00 89.56 215 GLU A CA 1
ATOM 1695 C C . GLU A 1 215 ? -12.717 -12.839 7.469 1.00 89.56 215 GLU A C 1
ATOM 1697 O O . GLU A 1 215 ? -12.225 -11.849 6.927 1.00 89.56 215 GLU A O 1
ATOM 1702 N N . ALA A 1 216 ? -12.484 -13.157 8.739 1.00 91.44 216 ALA A N 1
ATOM 1703 C CA . ALA A 1 216 ? -11.535 -12.453 9.587 1.00 91.44 216 ALA A CA 1
ATOM 1704 C C . ALA A 1 216 ? -10.691 -13.430 10.388 1.00 91.44 216 ALA A C 1
ATOM 1706 O O . ALA A 1 216 ? -11.090 -14.564 10.664 1.00 91.44 216 ALA A O 1
ATOM 1707 N N . THR A 1 217 ? -9.530 -12.947 10.807 1.0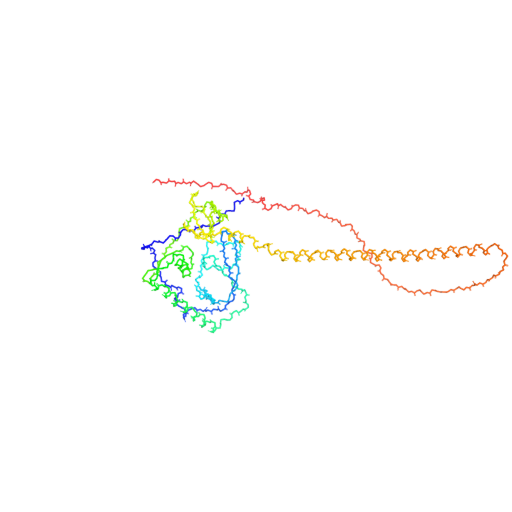0 92.50 217 THR A N 1
ATOM 1708 C CA . THR A 1 217 ? -8.619 -13.692 11.659 1.00 92.50 217 THR A CA 1
ATOM 1709 C C . THR A 1 217 ? -9.007 -13.464 13.113 1.00 92.50 217 THR A C 1
ATOM 1711 O O . THR A 1 217 ? -8.982 -12.334 13.604 1.00 92.50 217 THR A O 1
ATOM 1714 N N . THR A 1 218 ? -9.340 -14.536 13.828 1.00 92.38 218 THR A N 1
ATOM 1715 C CA . THR A 1 218 ? -9.539 -14.476 15.280 1.00 92.38 218 THR A CA 1
ATOM 1716 C C . THR A 1 218 ? -8.196 -14.426 15.999 1.00 92.38 218 THR A C 1
ATOM 1718 O O . THR A 1 218 ? -7.267 -15.138 15.619 1.00 92.38 218 THR A O 1
ATOM 1721 N N . THR A 1 219 ? -8.102 -13.627 17.055 1.00 91.81 219 THR A N 1
ATOM 1722 C CA . THR A 1 219 ? -6.899 -13.482 17.886 1.00 91.81 219 THR A CA 1
ATOM 1723 C C . THR A 1 219 ? -7.294 -13.459 19.358 1.00 91.81 219 THR A C 1
ATOM 1725 O O . THR A 1 219 ? -8.474 -13.290 19.677 1.00 91.81 219 THR A O 1
ATOM 1728 N N . ASP A 1 220 ? -6.328 -13.635 20.256 1.00 90.00 220 ASP A N 1
ATOM 1729 C CA . ASP A 1 220 ? -6.608 -13.544 21.687 1.00 90.00 220 ASP A CA 1
ATOM 1730 C C . ASP A 1 220 ? -7.030 -12.112 22.067 1.00 90.00 220 ASP A C 1
ATOM 1732 O O . ASP A 1 220 ? -6.451 -11.121 21.612 1.00 90.00 220 ASP A O 1
ATOM 1736 N N . CYS A 1 221 ? -8.067 -11.990 22.894 1.00 85.69 221 CYS A N 1
ATOM 1737 C CA . CYS A 1 221 ? -8.590 -10.695 23.314 1.00 85.69 221 CYS A CA 1
ATOM 1738 C C . CYS A 1 221 ? -7.590 -9.897 24.151 1.00 85.69 221 CYS A C 1
ATOM 1740 O O . CYS A 1 221 ? -7.569 -8.663 24.065 1.00 85.69 221 CYS A O 1
ATOM 1742 N N . ASP A 1 222 ? -6.728 -10.588 24.895 1.00 83.88 222 ASP A N 1
ATOM 1743 C CA . ASP A 1 222 ? -5.694 -9.958 25.714 1.00 83.88 222 ASP A CA 1
ATOM 1744 C C . ASP A 1 222 ? -4.642 -9.236 24.848 1.00 83.88 222 ASP A C 1
ATOM 1746 O O . ASP A 1 222 ? -4.106 -8.195 25.238 1.00 83.88 222 ASP A O 1
ATOM 1750 N N . GLU A 1 223 ? -4.399 -9.707 23.621 1.00 76.44 223 GLU A N 1
ATOM 1751 C CA . GLU A 1 223 ? -3.475 -9.066 22.677 1.00 76.44 223 GLU A CA 1
ATOM 1752 C C . GLU A 1 223 ? -4.039 -7.756 22.101 1.00 76.44 223 GLU A C 1
ATOM 1754 O O . GLU A 1 223 ? -3.293 -6.798 21.887 1.00 76.44 223 GLU A O 1
ATOM 1759 N N . ILE A 1 224 ? -5.360 -7.670 21.895 1.00 68.62 224 ILE A N 1
ATOM 1760 C CA . ILE A 1 224 ? -6.015 -6.458 21.372 1.00 68.62 224 ILE A CA 1
ATOM 1761 C C . ILE A 1 224 ? -6.065 -5.350 22.432 1.00 68.62 224 ILE A C 1
ATOM 1763 O O . ILE A 1 224 ? -5.861 -4.175 22.109 1.00 68.62 224 ILE A O 1
ATOM 1767 N N . GLY A 1 225 ? -6.322 -5.708 23.696 1.00 58.62 225 GLY A N 1
ATOM 1768 C CA . GLY A 1 225 ? -6.398 -4.756 24.810 1.00 58.62 225 GLY A CA 1
ATOM 1769 C C . GLY A 1 225 ? -5.092 -3.986 25.029 1.00 58.62 225 GLY A C 1
ATOM 1770 O O . GLY A 1 225 ? -5.111 -2.774 25.255 1.00 58.62 225 GLY A O 1
ATOM 1771 N N . ASN A 1 226 ? -3.956 -4.659 24.843 1.00 51.56 226 ASN A N 1
ATOM 1772 C CA . ASN A 1 226 ? -2.626 -4.073 25.016 1.00 51.56 226 ASN A CA 1
ATOM 1773 C C . ASN A 1 226 ? -2.235 -3.080 23.900 1.00 51.56 226 ASN A C 1
ATOM 1775 O O . ASN A 1 226 ? -1.332 -2.265 24.087 1.00 51.56 226 ASN A O 1
ATOM 1779 N N . GLY A 1 227 ? -2.926 -3.091 22.752 1.00 49.84 227 GLY A N 1
ATOM 1780 C CA . GLY A 1 227 ? -2.639 -2.203 21.618 1.00 49.84 227 GLY A CA 1
ATOM 1781 C C . GLY A 1 227 ? -3.264 -0.804 21.704 1.00 49.84 227 GLY A C 1
ATOM 1782 O O . GLY A 1 227 ? -2.770 0.122 21.064 1.00 49.84 227 GLY A O 1
ATOM 1783 N N . LYS A 1 228 ? -4.334 -0.617 22.494 1.00 49.59 228 LYS A N 1
ATOM 1784 C CA . LYS A 1 228 ? -5.059 0.671 22.583 1.00 49.59 228 LYS A CA 1
ATOM 1785 C C . LYS A 1 228 ? -4.566 1.609 23.697 1.00 49.59 228 LYS A C 1
ATOM 1787 O O . LYS A 1 228 ? -4.956 2.773 23.697 1.00 49.59 228 LYS A O 1
ATOM 1792 N N . PHE A 1 229 ? -3.684 1.158 24.595 1.00 43.25 229 PHE A N 1
ATOM 1793 C CA . PHE A 1 229 ? -3.261 1.937 25.776 1.00 43.25 229 PHE A CA 1
ATOM 1794 C C . PHE A 1 229 ? -1.757 2.244 25.888 1.00 43.25 229 PHE A C 1
ATOM 1796 O O . PHE A 1 229 ? -1.330 2.887 26.842 1.00 43.25 229 PHE A O 1
ATOM 1803 N N . THR A 1 230 ? -0.934 1.916 24.892 1.00 41.75 230 THR A N 1
ATOM 1804 C CA . THR A 1 230 ? 0.522 2.167 24.956 1.00 41.75 230 THR A CA 1
ATOM 1805 C C . THR A 1 230 ? 0.965 3.569 24.519 1.00 41.75 230 THR A C 1
ATOM 1807 O O . THR A 1 230 ? 2.160 3.824 24.421 1.00 41.75 230 THR A O 1
ATOM 1810 N N . ILE A 1 231 ? 0.043 4.517 24.296 1.00 47.34 231 ILE A N 1
ATOM 1811 C CA . ILE A 1 231 ? 0.402 5.911 23.945 1.00 47.34 231 ILE A CA 1
ATOM 1812 C C . ILE A 1 231 ? 0.506 6.826 25.185 1.00 47.34 231 ILE A C 1
ATOM 1814 O O . ILE A 1 231 ? 1.063 7.916 25.088 1.00 47.34 231 ILE A O 1
ATOM 1818 N N . TRP A 1 232 ? 0.072 6.387 26.375 1.00 43.19 232 TRP A N 1
ATOM 1819 C CA . TRP A 1 232 ? 0.144 7.215 27.597 1.00 43.19 232 TRP A CA 1
ATOM 1820 C C . TRP A 1 232 ? 0.707 6.526 28.843 1.00 43.19 232 TRP A C 1
ATOM 1822 O O . TRP A 1 232 ? 0.804 7.163 29.892 1.00 43.19 232 TRP A O 1
ATOM 1832 N N . GLU A 1 233 ? 1.141 5.269 28.744 1.00 45.47 233 GLU A N 1
ATOM 1833 C CA . GLU A 1 233 ? 1.578 4.500 29.911 1.00 45.47 233 GLU A CA 1
ATOM 1834 C C . GLU A 1 233 ? 3.003 3.952 29.800 1.00 45.47 233 GLU A C 1
ATOM 1836 O O . GLU A 1 233 ? 3.323 2.887 30.319 1.00 45.47 233 GLU A O 1
ATOM 1841 N N . ASP A 1 234 ? 3.932 4.763 29.291 1.00 49.75 234 ASP A N 1
ATOM 1842 C CA . ASP A 1 234 ? 5.268 4.743 29.890 1.00 49.75 234 ASP A CA 1
ATOM 1843 C C . ASP A 1 234 ? 5.144 5.372 31.283 1.00 49.75 234 ASP A C 1
ATOM 1845 O O . ASP A 1 234 ? 5.526 6.521 31.526 1.00 49.75 234 ASP A O 1
ATOM 1849 N N . SER A 1 235 ? 4.584 4.612 32.229 1.00 59.78 235 SER A N 1
ATOM 1850 C CA . SER A 1 235 ? 4.456 5.014 33.632 1.00 59.78 235 SER A CA 1
ATOM 1851 C C . SER A 1 235 ? 5.802 5.483 34.200 1.00 59.78 235 SER A C 1
ATOM 1853 O O . SER A 1 235 ? 5.842 6.316 35.098 1.00 59.78 235 SER A O 1
ATOM 1855 N N . ILE A 1 236 ? 6.916 5.016 33.631 1.00 65.31 236 ILE A N 1
ATOM 1856 C CA . ILE A 1 236 ? 8.279 5.450 33.940 1.00 65.31 236 ILE A CA 1
ATOM 1857 C C . ILE A 1 236 ? 8.542 6.886 33.461 1.00 65.31 236 ILE A C 1
ATOM 1859 O O . ILE A 1 236 ? 9.070 7.690 34.229 1.00 65.31 236 ILE A O 1
ATOM 1863 N N . SER A 1 237 ? 8.170 7.233 32.228 1.00 69.19 237 SER A N 1
ATOM 1864 C CA . SER A 1 237 ? 8.387 8.567 31.653 1.00 69.19 237 SER A CA 1
ATOM 1865 C C . SER A 1 237 ? 7.495 9.612 32.323 1.00 69.19 237 SER A C 1
ATOM 1867 O O . SER A 1 237 ? 7.987 10.664 32.731 1.00 69.19 237 SER A O 1
ATOM 1869 N N . LEU A 1 238 ? 6.217 9.293 32.559 1.00 74.75 238 LEU A N 1
ATOM 1870 C CA . LEU A 1 238 ? 5.299 10.183 33.277 1.00 74.75 238 LEU A CA 1
ATOM 1871 C C . LEU A 1 238 ? 5.733 10.382 34.739 1.00 74.75 238 LEU A C 1
ATOM 1873 O O . LEU A 1 238 ? 5.785 11.516 35.213 1.00 74.75 238 LEU A O 1
ATOM 1877 N N . LYS A 1 239 ? 6.129 9.310 35.447 1.00 80.12 239 LYS A N 1
ATOM 1878 C CA . LYS A 1 239 ? 6.666 9.419 36.817 1.00 80.12 239 LYS A CA 1
ATOM 1879 C C . LYS A 1 239 ? 7.929 10.274 36.865 1.00 80.12 239 LYS A C 1
ATOM 1881 O O . LYS A 1 239 ? 8.074 11.059 37.795 1.00 80.12 239 LYS A O 1
ATOM 1886 N N . ARG A 1 240 ? 8.822 10.172 35.873 1.00 84.69 240 ARG A N 1
ATOM 1887 C CA . ARG A 1 240 ? 10.023 11.022 35.780 1.00 84.69 240 ARG A CA 1
ATOM 1888 C C . ARG A 1 240 ? 9.672 12.492 35.562 1.00 84.69 240 ARG A C 1
ATOM 1890 O O . ARG A 1 240 ? 10.275 13.344 36.208 1.00 84.69 240 ARG A O 1
ATOM 1897 N N . ILE A 1 241 ? 8.689 12.786 34.710 1.00 84.25 241 ILE A N 1
ATOM 1898 C CA . ILE A 1 241 ? 8.215 14.158 34.477 1.00 84.25 241 ILE A CA 1
ATOM 1899 C C . ILE A 1 241 ? 7.575 14.727 35.750 1.00 84.25 241 ILE A C 1
ATOM 1901 O O . ILE A 1 241 ? 7.931 15.826 36.167 1.00 84.25 241 ILE A O 1
ATOM 1905 N N . ILE A 1 242 ? 6.697 13.970 36.415 1.00 88.94 242 ILE A N 1
ATOM 1906 C CA . ILE A 1 242 ? 6.053 14.388 37.672 1.00 88.94 242 ILE A CA 1
ATOM 1907 C C . ILE A 1 242 ? 7.094 14.600 38.780 1.00 88.94 242 ILE A C 1
ATOM 1909 O O . ILE A 1 242 ? 7.038 15.605 39.485 1.00 88.94 242 ILE A O 1
ATOM 1913 N N . LEU A 1 243 ? 8.075 13.700 38.911 1.00 92.31 243 LEU A N 1
ATOM 1914 C CA . LEU A 1 243 ? 9.172 13.844 39.871 1.00 92.31 243 LEU A CA 1
ATOM 1915 C C . LEU A 1 243 ? 10.003 15.102 39.575 1.00 92.31 243 LEU A C 1
ATOM 1917 O O . LEU A 1 243 ? 10.301 15.870 40.486 1.00 92.31 243 LEU A O 1
ATOM 1921 N N . GLY A 1 244 ? 10.329 15.345 38.302 1.00 93.62 244 GLY A N 1
ATOM 1922 C CA . GLY A 1 244 ? 11.049 16.542 37.870 1.00 93.62 244 GLY A CA 1
ATOM 1923 C C . GLY A 1 244 ? 10.289 17.829 38.200 1.00 93.62 244 GLY A C 1
ATOM 1924 O O . GLY A 1 244 ? 10.860 18.748 38.783 1.00 93.62 244 GLY A O 1
ATOM 1925 N N . LEU A 1 245 ? 8.987 17.871 37.908 1.00 93.69 245 LEU A N 1
ATOM 1926 C CA . LEU A 1 245 ? 8.126 19.010 38.238 1.00 93.69 245 LEU A CA 1
ATOM 1927 C C . LEU A 1 245 ? 8.008 19.219 39.753 1.00 93.69 245 LEU A C 1
ATOM 1929 O O . LEU A 1 245 ? 8.084 20.355 40.216 1.00 93.69 245 LEU A O 1
ATOM 1933 N N . SER A 1 246 ? 7.892 18.142 40.534 1.00 95.00 246 SER A N 1
ATOM 1934 C CA . SER A 1 246 ? 7.862 18.219 41.997 1.00 95.00 246 SER A CA 1
ATOM 1935 C C . SER A 1 246 ? 9.149 18.832 42.554 1.00 95.00 246 SER A C 1
ATOM 1937 O O . SER A 1 246 ? 9.069 19.748 43.366 1.00 95.00 246 SER A O 1
ATOM 1939 N N . ILE A 1 247 ? 10.324 18.414 42.071 1.00 95.75 247 ILE A N 1
ATOM 1940 C CA . ILE A 1 247 ? 11.619 18.970 42.501 1.00 95.75 247 ILE A CA 1
ATOM 1941 C C . ILE A 1 247 ? 11.705 20.474 42.203 1.00 95.75 247 ILE A C 1
ATOM 1943 O O . ILE A 1 247 ? 12.135 21.243 43.065 1.00 95.75 247 ILE A O 1
ATOM 1947 N N . ILE A 1 248 ? 11.263 20.905 41.015 1.00 96.00 248 ILE A N 1
ATOM 1948 C CA . ILE A 1 248 ? 11.264 22.323 40.620 1.00 96.00 248 ILE A CA 1
ATOM 1949 C C . ILE A 1 248 ? 10.378 23.153 41.558 1.00 96.00 248 ILE A C 1
ATOM 1951 O O . ILE A 1 248 ? 10.795 24.219 42.014 1.00 96.00 248 ILE A O 1
ATOM 1955 N N . VAL A 1 249 ? 9.180 22.662 41.889 1.00 95.62 249 VAL A N 1
ATOM 1956 C CA . VAL A 1 249 ? 8.260 23.353 42.807 1.00 95.62 249 VAL A CA 1
ATOM 1957 C C . VAL A 1 249 ? 8.864 23.461 44.209 1.00 95.62 249 VAL A C 1
ATOM 1959 O O . VAL A 1 249 ? 8.851 24.542 44.797 1.00 95.62 249 VAL A O 1
ATOM 1962 N N . THR A 1 250 ? 9.459 22.388 44.733 1.00 94.94 250 THR A N 1
ATOM 1963 C CA . THR A 1 250 ? 10.101 22.412 46.058 1.00 94.94 250 THR A CA 1
ATOM 1964 C C . THR A 1 250 ? 11.266 23.400 46.098 1.00 94.94 250 THR A C 1
ATOM 1966 O O . THR A 1 250 ? 11.405 24.158 47.057 1.00 94.94 250 THR A O 1
ATOM 1969 N N . PHE A 1 251 ? 12.072 23.457 45.033 1.00 95.81 251 PHE A N 1
ATOM 1970 C CA . PHE A 1 251 ? 13.171 24.415 44.916 1.00 95.81 251 PHE A CA 1
ATOM 1971 C C . PHE A 1 251 ? 12.673 25.869 44.892 1.00 95.81 251 PHE A C 1
ATOM 1973 O O . PHE A 1 251 ? 13.222 26.716 45.595 1.00 95.81 251 PHE A O 1
ATOM 1980 N N . MET A 1 252 ? 11.590 26.149 44.158 1.00 95.25 252 MET A N 1
ATOM 1981 C CA . MET A 1 252 ? 10.942 27.469 44.134 1.00 95.25 252 MET A CA 1
ATOM 1982 C C . MET A 1 252 ? 10.424 27.892 45.517 1.00 95.25 252 MET A C 1
ATOM 1984 O O . MET A 1 252 ? 10.542 29.060 45.889 1.00 95.25 252 MET A O 1
ATOM 1988 N N . ILE A 1 253 ? 9.878 26.961 46.304 1.00 95.75 253 ILE A N 1
ATOM 1989 C CA . ILE A 1 253 ? 9.420 27.239 47.675 1.00 95.75 253 ILE A CA 1
ATOM 1990 C C . ILE A 1 253 ? 10.609 27.582 48.580 1.00 95.75 253 ILE A C 1
ATOM 1992 O O . ILE A 1 253 ? 10.567 28.591 49.282 1.00 95.75 253 ILE A O 1
ATOM 1996 N N . ILE A 1 254 ? 11.691 26.798 48.523 1.00 95.56 254 ILE A N 1
ATOM 1997 C CA . ILE A 1 254 ? 12.904 27.045 49.321 1.00 95.56 254 ILE A CA 1
ATOM 1998 C C . ILE A 1 254 ? 13.514 28.409 48.976 1.00 95.56 254 ILE A C 1
ATOM 2000 O O . ILE A 1 254 ? 13.830 29.182 49.880 1.00 95.56 254 ILE A O 1
ATOM 2004 N N . LEU A 1 255 ? 13.630 28.738 47.685 1.00 95.38 255 LEU A N 1
ATOM 2005 C CA . LEU A 1 255 ? 14.106 30.047 47.227 1.00 95.38 255 LEU A CA 1
ATOM 2006 C C . LEU A 1 255 ? 13.255 31.190 47.783 1.00 95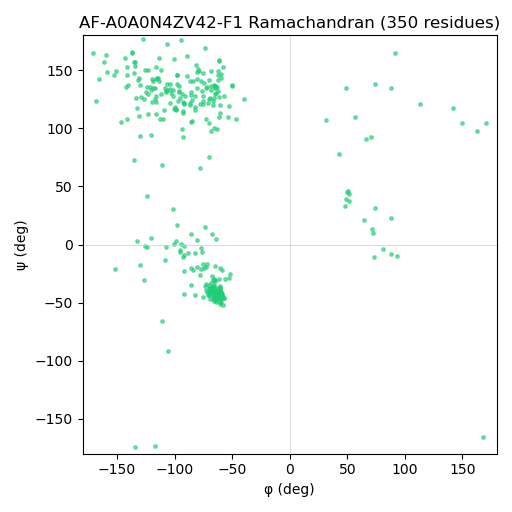.38 255 LEU A C 1
ATOM 2008 O O . LEU A 1 255 ? 13.805 32.154 48.312 1.00 95.38 255 LEU A O 1
ATOM 2012 N N . ASN A 1 256 ? 11.927 31.068 47.725 1.00 93.56 256 ASN A N 1
ATOM 2013 C CA . ASN A 1 256 ? 11.029 32.068 48.301 1.00 93.56 256 ASN A CA 1
ATOM 2014 C C . ASN A 1 256 ? 11.233 32.218 49.816 1.00 93.56 256 ASN A C 1
ATOM 2016 O O . ASN A 1 256 ? 11.309 33.343 50.306 1.00 93.56 256 ASN A O 1
ATOM 2020 N N . CYS A 1 257 ? 11.392 31.120 50.561 1.00 94.38 257 CYS A N 1
ATOM 2021 C CA . CYS A 1 257 ? 11.687 31.181 51.994 1.00 94.38 257 CYS A CA 1
ATOM 2022 C C . CYS A 1 257 ? 13.018 31.888 52.287 1.00 94.38 257 CYS A C 1
ATOM 2024 O O . CYS A 1 257 ? 13.076 32.709 53.202 1.00 94.38 257 CYS A O 1
ATOM 2026 N N . ILE A 1 258 ? 14.068 31.617 51.503 1.00 93.50 258 ILE A N 1
ATOM 2027 C CA . ILE A 1 258 ? 15.373 32.283 51.640 1.00 93.50 258 ILE A CA 1
ATOM 2028 C C . ILE A 1 258 ? 15.242 33.783 51.361 1.00 93.50 258 ILE A C 1
ATOM 2030 O O . ILE A 1 258 ? 15.758 34.590 52.130 1.00 93.50 258 ILE A O 1
ATOM 2034 N N . ILE A 1 259 ? 14.522 34.169 50.304 1.00 92.19 259 ILE A N 1
ATOM 2035 C CA . ILE A 1 259 ? 14.295 35.579 49.959 1.00 92.19 259 ILE A CA 1
ATOM 2036 C C . ILE A 1 259 ? 13.536 36.290 51.085 1.00 92.19 259 ILE A C 1
ATOM 2038 O O . ILE A 1 259 ? 13.951 37.363 51.515 1.00 92.19 259 ILE A O 1
ATOM 2042 N N . ILE A 1 260 ? 12.474 35.681 51.623 1.00 91.31 260 ILE A N 1
ATOM 2043 C CA . ILE A 1 260 ? 11.705 36.245 52.744 1.00 91.31 260 ILE A CA 1
ATOM 2044 C C . ILE A 1 260 ? 12.581 36.377 54.000 1.00 91.31 260 ILE A C 1
ATOM 2046 O O . ILE A 1 260 ? 12.562 37.419 54.660 1.00 91.31 260 ILE A O 1
ATOM 2050 N N . ALA A 1 261 ? 13.381 35.359 54.329 1.00 88.25 261 ALA A N 1
ATOM 2051 C CA . ALA A 1 261 ? 14.309 35.402 55.458 1.00 88.25 261 ALA A CA 1
ATOM 2052 C C . ALA A 1 261 ? 15.370 36.502 55.281 1.00 88.25 261 ALA A C 1
ATOM 2054 O O . ALA A 1 261 ? 15.669 37.243 56.216 1.00 88.25 261 ALA A O 1
ATOM 2055 N N . TRP A 1 262 ? 15.894 36.668 54.067 1.00 88.31 262 TRP A N 1
ATOM 2056 C CA . TRP A 1 262 ? 16.856 37.720 53.758 1.00 88.31 262 TRP A CA 1
ATOM 2057 C C . TRP A 1 262 ? 16.233 39.118 53.860 1.00 88.31 262 TRP A C 1
ATOM 2059 O O . TRP A 1 262 ? 16.798 39.991 54.518 1.00 88.31 262 TRP A O 1
ATOM 2069 N N . CYS A 1 263 ? 15.036 39.323 53.300 1.00 82.94 263 CYS A N 1
ATOM 2070 C CA . CYS A 1 263 ? 14.302 40.587 53.404 1.00 82.94 263 CYS A CA 1
ATOM 2071 C C . CYS A 1 263 ? 13.960 40.946 54.857 1.00 82.94 263 CYS A C 1
ATOM 2073 O O . CYS A 1 263 ? 14.110 42.099 55.260 1.00 82.94 263 CYS A O 1
ATOM 2075 N N . THR A 1 264 ? 13.540 39.970 55.665 1.00 80.31 264 THR A N 1
ATOM 2076 C CA . THR A 1 264 ? 13.229 40.201 57.085 1.00 80.31 264 THR A CA 1
ATOM 2077 C C . THR A 1 264 ? 14.477 40.471 57.922 1.00 80.31 264 THR A C 1
ATOM 2079 O O . THR A 1 264 ? 14.422 41.309 58.822 1.00 80.31 264 THR A O 1
ATOM 2082 N N . ASN A 1 265 ? 15.613 39.836 57.614 1.00 76.94 265 ASN A N 1
ATOM 2083 C CA . ASN A 1 265 ? 16.871 40.110 58.309 1.00 76.94 265 ASN A CA 1
ATOM 2084 C C . ASN A 1 265 ? 17.414 41.511 57.981 1.00 76.94 265 ASN A C 1
ATOM 2086 O O . ASN A 1 265 ? 17.801 42.246 58.884 1.00 76.94 265 ASN A O 1
ATOM 2090 N N . LYS A 1 266 ? 17.331 41.936 56.714 1.00 69.81 266 LYS A N 1
ATOM 2091 C CA . LYS A 1 266 ? 17.703 43.302 56.306 1.00 69.81 266 LYS A CA 1
ATOM 2092 C C . LYS A 1 266 ? 16.828 44.369 56.974 1.00 69.81 266 LYS A C 1
ATOM 2094 O O . LYS A 1 266 ? 17.321 45.418 57.376 1.00 69.81 266 LYS A O 1
ATOM 2099 N N . GLY A 1 267 ? 15.535 44.079 57.144 1.00 61.72 267 GLY A N 1
ATOM 2100 C CA . GLY A 1 267 ? 14.618 44.938 57.898 1.00 61.72 267 GLY A CA 1
ATOM 2101 C C . GLY A 1 267 ? 14.942 45.015 59.396 1.00 61.72 267 GLY A C 1
ATOM 2102 O O . GLY A 1 267 ? 14.711 46.053 60.015 1.00 61.72 267 GLY A O 1
ATOM 2103 N N . LYS A 1 268 ? 15.512 43.953 59.986 1.00 58.81 268 LYS A N 1
ATOM 2104 C CA . LYS A 1 268 ? 16.016 43.985 61.368 1.00 58.81 268 LYS A CA 1
ATOM 2105 C C . LYS A 1 268 ? 17.289 44.815 61.494 1.00 58.81 268 LYS A C 1
ATOM 2107 O O . LYS A 1 268 ? 17.360 45.585 62.437 1.00 58.81 268 LYS A O 1
ATOM 2112 N N . GLU A 1 269 ? 18.214 44.723 60.539 1.00 59.12 269 GLU A N 1
ATOM 2113 C CA . GLU A 1 269 ? 19.428 45.559 60.499 1.00 59.12 269 GLU A CA 1
ATOM 2114 C C . GLU A 1 269 ? 19.097 47.057 60.394 1.00 59.12 269 GLU A C 1
ATOM 2116 O O . GLU A 1 269 ? 19.688 47.881 61.090 1.00 59.12 269 GLU A O 1
ATOM 2121 N N . GLN A 1 270 ? 18.096 47.425 59.584 1.00 55.28 270 GLN A N 1
ATOM 2122 C CA . GLN A 1 270 ? 17.608 48.809 59.541 1.00 55.28 270 GLN A CA 1
ATOM 2123 C C . GLN A 1 270 ? 16.973 49.245 60.866 1.00 55.28 270 GLN A C 1
ATOM 2125 O O . GLN A 1 270 ? 17.268 50.342 61.332 1.00 55.28 270 GLN A O 1
ATOM 2130 N N . ARG A 1 271 ? 16.160 48.394 61.509 1.00 56.41 271 ARG A N 1
ATOM 2131 C CA . ARG A 1 271 ? 15.567 48.720 62.817 1.00 56.41 271 ARG A CA 1
ATOM 2132 C C . ARG A 1 271 ? 16.594 48.794 63.941 1.00 56.41 271 ARG A C 1
ATOM 2134 O O . ARG A 1 271 ? 16.438 49.639 64.808 1.00 56.41 271 ARG A O 1
ATOM 2141 N N . THR A 1 272 ? 17.625 47.952 63.958 1.00 57.41 272 THR A N 1
ATOM 2142 C CA . THR A 1 272 ? 18.690 48.056 64.967 1.00 57.41 272 THR A CA 1
ATOM 2143 C C . THR A 1 272 ? 19.482 49.344 64.794 1.00 57.41 272 THR A C 1
ATOM 2145 O O . THR A 1 272 ? 19.736 50.006 65.788 1.00 57.41 272 THR A O 1
ATOM 2148 N N . ASN A 1 273 ? 19.767 49.761 63.556 1.00 54.75 273 ASN A N 1
ATOM 2149 C CA . ASN A 1 273 ? 20.445 51.034 63.296 1.00 54.75 273 ASN A CA 1
ATOM 2150 C C . ASN A 1 273 ? 19.562 52.252 63.638 1.00 54.75 273 ASN A C 1
ATOM 2152 O O . ASN A 1 273 ? 20.073 53.274 64.082 1.00 54.75 273 ASN A O 1
ATOM 2156 N N . GLU A 1 274 ? 18.241 52.153 63.459 1.00 54.28 274 GLU A N 1
ATOM 2157 C CA . GLU A 1 274 ? 17.281 53.203 63.835 1.00 54.28 274 GLU A CA 1
ATOM 2158 C C . GLU A 1 274 ? 17.072 53.289 65.360 1.00 54.28 274 GLU A C 1
ATOM 2160 O O . GLU A 1 274 ? 16.948 54.384 65.908 1.00 54.28 274 GLU A O 1
ATOM 2165 N N . ILE A 1 275 ? 17.093 52.150 66.064 1.00 58.94 275 ILE A N 1
ATOM 2166 C CA . ILE A 1 275 ? 17.062 52.098 67.534 1.00 58.94 275 ILE A CA 1
ATOM 2167 C C . ILE A 1 275 ? 18.351 52.693 68.115 1.00 58.94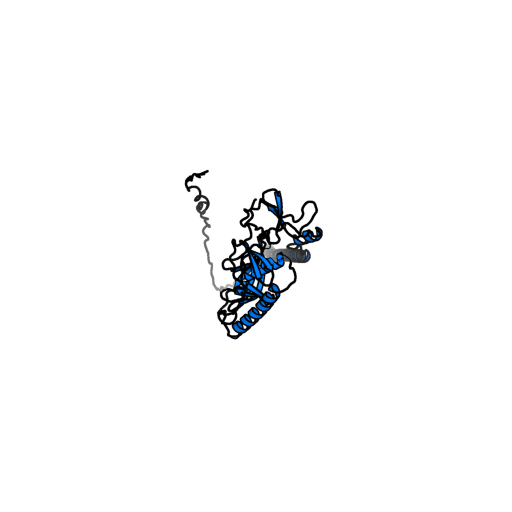 275 ILE A C 1
ATOM 2169 O O . ILE A 1 275 ? 18.258 53.506 69.028 1.00 58.94 275 ILE A O 1
ATOM 2173 N N . ASP A 1 276 ? 19.521 52.373 67.555 1.00 58.75 276 ASP A N 1
ATOM 2174 C CA . ASP A 1 276 ? 20.813 52.918 68.008 1.00 58.75 276 ASP A CA 1
ATOM 2175 C C . ASP A 1 276 ? 20.906 54.440 67.768 1.00 58.75 276 ASP A C 1
ATOM 2177 O O . ASP A 1 276 ? 21.433 55.186 68.591 1.00 58.75 276 ASP A O 1
ATOM 2181 N N . TYR A 1 277 ? 20.311 54.938 66.675 1.00 56.69 277 TYR A N 1
ATOM 2182 C CA . TYR A 1 277 ? 20.232 56.376 66.399 1.00 56.69 277 TYR A CA 1
ATOM 2183 C C . TYR A 1 277 ? 19.292 57.113 67.365 1.00 56.69 277 TYR A C 1
ATOM 2185 O O . TYR A 1 277 ? 19.620 58.200 67.839 1.00 56.69 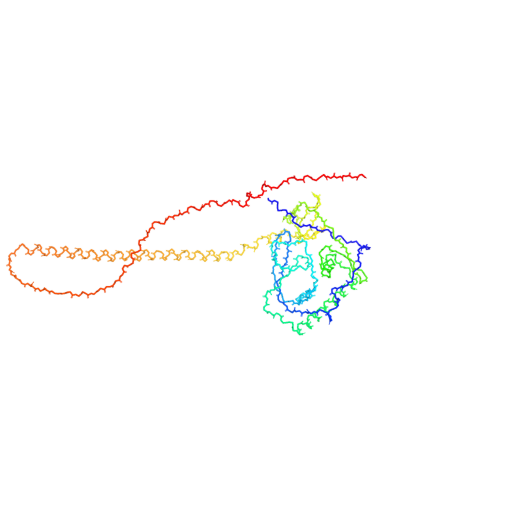277 TYR A O 1
ATOM 2193 N N . ASN A 1 278 ? 18.138 56.526 67.694 1.00 64.06 278 ASN A N 1
ATOM 2194 C CA . ASN A 1 278 ? 17.217 57.112 68.669 1.00 64.06 278 ASN A CA 1
ATOM 2195 C C . ASN A 1 278 ? 17.780 57.073 70.095 1.00 64.06 278 ASN A C 1
ATOM 2197 O O . ASN A 1 278 ? 17.606 58.041 70.830 1.00 64.06 278 ASN A O 1
ATOM 2201 N N . ASP A 1 279 ? 18.488 56.008 70.475 1.00 67.94 279 ASP A N 1
ATOM 2202 C CA . ASP A 1 279 ? 19.138 55.912 71.786 1.00 67.94 279 ASP A CA 1
ATOM 2203 C C . ASP A 1 279 ? 20.314 56.898 71.891 1.00 67.94 279 ASP A C 1
ATOM 2205 O O . ASP A 1 279 ? 20.470 57.583 72.903 1.00 67.94 279 ASP A O 1
ATOM 2209 N N . PHE A 1 280 ? 21.070 57.089 70.800 1.00 68.94 280 PHE A N 1
ATOM 2210 C CA . PHE A 1 280 ? 22.064 58.158 70.690 1.00 68.94 280 PHE A CA 1
ATOM 2211 C C . PHE A 1 280 ? 21.440 59.553 70.849 1.00 68.94 280 PHE A C 1
ATOM 2213 O O . PHE A 1 280 ? 21.958 60.362 71.615 1.00 68.94 280 PHE A O 1
ATOM 2220 N N . LEU A 1 281 ? 20.317 59.843 70.179 1.00 67.94 281 LEU A N 1
ATOM 2221 C CA . LEU A 1 281 ? 19.624 61.133 70.300 1.00 67.94 281 LEU A CA 1
ATOM 2222 C C . LEU A 1 281 ? 19.056 61.371 71.707 1.00 67.94 281 LEU A C 1
ATOM 2224 O O . LEU A 1 281 ? 19.153 62.487 72.216 1.00 67.94 281 LEU A O 1
ATOM 2228 N N . ILE A 1 282 ? 18.493 60.344 72.349 1.00 68.00 282 ILE A N 1
ATOM 2229 C CA . ILE A 1 282 ? 17.977 60.433 73.724 1.00 68.00 282 ILE A CA 1
ATOM 2230 C C . ILE A 1 282 ? 19.124 60.650 74.713 1.00 68.00 282 ILE A C 1
ATOM 2232 O O . ILE A 1 282 ? 19.003 61.476 75.616 1.00 68.00 282 ILE A O 1
ATOM 2236 N N . LYS A 1 283 ? 20.260 59.971 74.524 1.00 73.00 283 LYS A N 1
ATOM 2237 C CA . LYS A 1 283 ? 21.450 60.175 75.351 1.00 73.00 283 LYS A CA 1
ATOM 2238 C C . LYS A 1 283 ? 22.035 61.575 75.170 1.00 73.00 283 LYS A C 1
ATOM 2240 O O . LYS A 1 283 ? 22.324 62.233 76.160 1.00 73.00 283 LYS A O 1
ATOM 2245 N N . LEU A 1 284 ? 22.110 62.072 73.933 1.00 67.38 284 LEU A N 1
ATOM 2246 C CA . LEU A 1 284 ? 22.565 63.434 73.643 1.00 67.38 284 LEU A CA 1
ATOM 2247 C C . LEU A 1 284 ? 21.648 64.494 74.278 1.00 67.38 284 LEU A C 1
ATOM 2249 O O . LEU A 1 284 ? 22.137 65.492 74.805 1.00 67.38 284 LEU A O 1
ATOM 2253 N N . ALA A 1 285 ? 20.329 64.276 74.245 1.00 64.75 285 ALA A N 1
ATOM 2254 C CA . ALA A 1 285 ? 19.344 65.158 74.868 1.00 64.75 285 ALA A CA 1
ATOM 2255 C C . ALA A 1 285 ? 19.415 65.124 76.404 1.00 64.75 285 ALA A C 1
ATOM 2257 O O . ALA A 1 285 ? 19.315 66.168 77.041 1.00 64.75 285 ALA A O 1
ATOM 2258 N N . ASN A 1 286 ? 19.628 63.952 77.006 1.00 66.94 286 ASN A N 1
ATOM 2259 C CA . ASN A 1 286 ? 19.780 63.833 78.457 1.00 66.94 286 ASN A CA 1
ATOM 2260 C C . ASN A 1 286 ? 21.102 64.443 78.946 1.00 66.94 286 ASN A C 1
ATOM 2262 O O . ASN A 1 286 ? 21.089 65.180 79.929 1.00 66.94 286 ASN A O 1
ATOM 2266 N N . ASP A 1 287 ? 22.207 64.244 78.220 1.00 65.25 287 ASP A N 1
ATOM 2267 C CA . ASP A 1 287 ? 23.503 64.847 78.558 1.00 65.25 287 ASP A CA 1
ATOM 2268 C C . ASP A 1 287 ? 23.461 66.388 78.436 1.00 65.25 287 ASP A C 1
ATOM 2270 O O . ASP A 1 287 ? 24.086 67.088 79.229 1.00 65.25 287 ASP A O 1
ATOM 2274 N N . THR A 1 288 ? 22.658 66.950 77.519 1.00 58.09 288 THR A N 1
ATOM 2275 C CA . THR A 1 288 ? 22.445 68.413 77.447 1.00 58.09 288 THR A CA 1
ATOM 2276 C C . THR A 1 288 ? 21.497 68.961 78.516 1.00 58.09 288 THR A C 1
ATOM 2278 O O . THR A 1 288 ? 21.554 70.154 78.813 1.00 58.09 288 THR A O 1
ATOM 2281 N N . ILE A 1 289 ? 20.631 68.134 79.109 1.00 55.19 289 ILE A N 1
ATOM 2282 C CA . ILE A 1 289 ? 19.696 68.558 80.164 1.00 55.19 289 ILE A CA 1
ATOM 2283 C C . ILE A 1 289 ? 20.363 68.502 81.548 1.00 55.19 289 ILE A C 1
ATOM 2285 O O . ILE A 1 289 ? 20.132 69.404 82.357 1.00 55.19 289 ILE A O 1
ATOM 2289 N N . ASP A 1 290 ? 21.255 67.538 81.796 1.00 53.75 290 ASP A N 1
ATOM 2290 C CA . ASP A 1 290 ? 22.012 67.448 83.056 1.00 53.75 290 ASP A CA 1
ATOM 2291 C C . ASP A 1 290 ? 23.145 68.494 83.168 1.00 53.75 290 ASP A C 1
ATOM 2293 O O . ASP A 1 290 ? 23.524 68.870 84.279 1.00 53.75 290 ASP A O 1
ATOM 2297 N N . GLU A 1 291 ? 23.620 69.079 82.059 1.00 51.66 291 GLU A N 1
ATOM 2298 C CA . GLU A 1 291 ? 24.585 70.200 82.083 1.00 51.66 291 GLU A CA 1
ATOM 2299 C C . GLU A 1 291 ? 23.952 71.592 82.316 1.00 51.66 291 GLU A C 1
ATOM 2301 O O . GLU A 1 291 ? 24.667 72.570 82.550 1.00 51.66 291 GLU A O 1
ATOM 2306 N N . ILE A 1 292 ? 22.617 71.717 82.329 1.00 51.94 292 ILE A N 1
ATOM 2307 C CA . ILE A 1 292 ? 21.906 72.997 82.572 1.00 51.94 292 ILE A CA 1
ATOM 2308 C C . ILE A 1 292 ? 21.507 73.161 84.060 1.00 51.94 292 ILE A C 1
ATOM 2310 O O . ILE A 1 292 ? 21.065 74.229 84.492 1.00 51.94 292 ILE A O 1
ATOM 2314 N N . GLY A 1 293 ? 21.755 72.138 84.885 1.00 50.50 293 GLY A N 1
ATOM 2315 C CA . GLY A 1 293 ? 21.447 72.083 86.316 1.00 50.50 293 GLY A CA 1
ATOM 2316 C C . GLY A 1 293 ? 22.624 72.329 87.266 1.00 50.50 293 GLY A C 1
ATOM 2317 O O . GLY A 1 293 ? 22.625 71.773 88.358 1.00 50.50 293 GLY A O 1
ATOM 2318 N N . GLY A 1 294 ? 23.635 73.134 86.916 1.00 39.97 294 GLY A N 1
ATOM 2319 C CA . GLY A 1 294 ? 24.665 73.488 87.900 1.00 39.97 294 GLY A CA 1
ATOM 2320 C C . GLY A 1 294 ? 25.890 74.226 87.371 1.00 39.97 294 GLY A C 1
ATOM 2321 O O . GLY A 1 294 ? 26.805 73.613 86.851 1.00 39.97 294 GLY A O 1
ATOM 2322 N N . GLY A 1 295 ? 25.954 75.534 87.638 1.00 36.19 295 GLY A N 1
ATOM 2323 C CA . GLY A 1 295 ? 27.218 76.262 87.813 1.00 36.19 295 GLY A CA 1
ATOM 2324 C C . GLY A 1 295 ? 28.054 76.463 86.551 1.00 36.19 295 GLY A C 1
ATOM 2325 O O . GLY A 1 295 ? 28.911 75.660 86.209 1.00 36.19 295 GLY A O 1
ATOM 2326 N N . GLY A 1 296 ? 27.844 77.601 85.892 1.00 35.69 296 GLY A N 1
ATOM 2327 C CA . GLY A 1 296 ? 28.455 77.892 84.605 1.00 35.69 296 GLY A CA 1
ATOM 2328 C C . GLY A 1 296 ? 29.980 77.941 84.582 1.00 35.69 296 GLY A C 1
ATOM 2329 O O . GLY A 1 296 ? 30.633 78.279 85.566 1.00 35.69 296 GLY A O 1
ATOM 2330 N N . ARG A 1 297 ? 30.524 77.772 83.376 1.00 34.81 297 ARG A N 1
ATOM 2331 C CA . ARG A 1 297 ? 31.545 78.672 82.835 1.00 34.81 297 ARG A CA 1
ATOM 2332 C C . ARG A 1 297 ? 31.777 78.432 81.345 1.00 34.81 297 ARG A C 1
ATOM 2334 O O . ARG A 1 297 ? 32.166 77.360 80.923 1.00 34.81 297 ARG A O 1
ATOM 2341 N N . GLN A 1 298 ? 31.594 79.532 80.623 1.00 32.84 298 GLN A N 1
ATOM 2342 C CA . GLN A 1 298 ? 32.436 80.033 79.540 1.00 32.84 298 GLN A CA 1
ATOM 2343 C C . GLN A 1 298 ? 32.718 79.135 78.323 1.00 32.84 298 GLN A C 1
ATOM 2345 O O . GLN A 1 298 ? 33.646 78.344 78.306 1.00 32.84 298 GLN A O 1
ATOM 2350 N N . SER A 1 299 ? 32.101 79.586 77.228 1.00 34.62 299 SER A N 1
ATOM 2351 C CA . SER A 1 299 ? 32.813 80.152 76.075 1.00 34.62 299 SER A CA 1
ATOM 2352 C C . SER A 1 299 ? 33.294 79.202 74.976 1.00 34.62 299 SER A C 1
ATOM 2354 O O . SER A 1 299 ? 34.030 78.249 75.187 1.00 34.62 299 SER A O 1
ATOM 2356 N N . SER A 1 300 ? 33.009 79.682 73.761 1.00 36.22 300 SER A N 1
ATOM 2357 C CA . SER A 1 300 ? 33.871 79.662 72.575 1.00 36.22 300 SER A CA 1
ATOM 2358 C C . SER A 1 300 ? 34.215 78.317 71.958 1.00 36.22 300 SER A C 1
ATOM 2360 O O . SER A 1 300 ? 35.313 77.844 72.192 1.00 36.22 300 SER A O 1
ATOM 2362 N N . TYR A 1 301 ? 33.398 77.874 70.993 1.00 35.81 301 TYR A N 1
ATOM 2363 C CA . TYR A 1 301 ? 33.915 77.423 69.694 1.00 35.81 301 TYR A CA 1
ATOM 2364 C C . TYR A 1 301 ? 32.987 77.873 68.553 1.00 35.81 301 TYR A C 1
ATOM 2366 O O . TYR A 1 301 ? 31.867 77.406 68.383 1.00 35.81 301 TYR A O 1
ATOM 2374 N N . SER A 1 302 ? 33.492 78.848 67.798 1.00 35.59 302 SER A N 1
ATOM 2375 C CA . SER A 1 302 ? 33.144 79.152 66.409 1.00 35.59 302 SER A CA 1
ATOM 2376 C C . SER A 1 302 ? 33.881 78.165 65.498 1.00 35.59 302 SER A C 1
ATOM 2378 O O . SER A 1 302 ? 34.994 77.794 65.858 1.00 35.59 302 SER A O 1
ATOM 2380 N N . LEU A 1 303 ? 33.300 77.816 64.340 1.00 37.59 303 LEU A N 1
ATOM 2381 C CA . LEU A 1 303 ? 33.929 77.571 63.016 1.00 37.59 303 LEU A CA 1
ATOM 2382 C C . LEU A 1 303 ? 32.914 76.781 62.152 1.00 37.59 303 LEU A C 1
ATOM 2384 O O . LEU A 1 303 ? 32.612 75.634 62.448 1.00 37.59 303 LEU A O 1
ATOM 2388 N N . THR A 1 304 ? 32.133 77.413 61.270 1.00 32.56 304 THR A N 1
ATOM 2389 C CA . THR A 1 304 ? 32.389 77.681 59.832 1.00 32.56 304 THR A CA 1
ATOM 2390 C C . THR A 1 304 ? 32.852 76.515 58.959 1.00 32.56 304 THR A C 1
ATOM 2392 O O . THR A 1 304 ? 33.881 75.907 59.226 1.00 32.56 304 THR A O 1
ATOM 2395 N N . ALA A 1 305 ? 32.192 76.462 57.793 1.00 31.69 305 ALA A N 1
ATOM 2396 C CA . ALA A 1 305 ? 32.634 75.942 56.497 1.00 31.69 305 ALA A CA 1
ATOM 2397 C C . ALA A 1 305 ? 32.711 74.405 56.361 1.00 31.69 305 ALA A C 1
ATOM 2399 O O . ALA A 1 305 ? 33.168 73.707 57.247 1.00 31.69 305 ALA A O 1
ATOM 2400 N N . GLY A 1 306 ? 32.287 73.804 55.253 1.00 31.34 306 GLY A N 1
ATOM 2401 C CA . GLY A 1 306 ? 31.949 74.400 53.973 1.00 31.34 306 GLY A CA 1
ATOM 2402 C C . GLY A 1 306 ? 31.298 73.404 53.021 1.00 31.34 306 GLY A C 1
ATOM 2403 O O . GLY A 1 306 ? 31.313 72.192 53.216 1.00 31.34 306 GLY A O 1
ATOM 2404 N N . CYS A 1 307 ? 30.702 73.990 51.993 1.00 33.16 307 CYS A N 1
ATOM 2405 C CA . CYS A 1 307 ? 30.112 73.343 50.840 1.00 33.16 307 CYS A CA 1
ATOM 2406 C C . CYS A 1 307 ? 31.128 72.511 50.045 1.00 33.16 307 CYS A C 1
ATOM 2408 O O . CYS A 1 307 ? 32.214 73.003 49.755 1.00 33.16 307 CYS A O 1
ATOM 2410 N N . THR A 1 308 ? 30.672 71.378 49.515 1.00 36.41 308 THR A N 1
ATOM 2411 C CA . THR A 1 308 ? 30.880 70.950 48.117 1.00 36.41 308 THR A CA 1
ATOM 2412 C C . THR A 1 308 ? 29.621 70.168 47.708 1.00 36.41 308 THR A C 1
ATOM 2414 O O . THR A 1 308 ? 29.275 69.164 48.314 1.00 36.41 308 THR A O 1
ATOM 2417 N N . ASN A 1 309 ? 28.722 70.728 46.892 1.00 35.28 309 ASN A N 1
ATOM 2418 C CA . ASN A 1 309 ? 28.717 70.644 45.426 1.00 35.28 309 ASN A CA 1
ATOM 2419 C C . ASN A 1 309 ? 29.296 69.327 44.878 1.00 35.28 309 ASN A C 1
ATOM 2421 O O . ASN A 1 309 ? 30.512 69.197 44.807 1.00 35.28 309 ASN A O 1
ATOM 2425 N N . TYR A 1 310 ? 28.449 68.429 44.365 1.00 34.94 310 TYR A N 1
ATOM 2426 C CA . TYR A 1 310 ? 28.276 68.325 42.911 1.00 34.94 310 TYR A CA 1
ATOM 2427 C C . TYR A 1 310 ? 27.036 67.517 42.507 1.00 34.94 310 TYR A C 1
ATOM 2429 O O . TYR A 1 310 ? 26.651 66.535 43.134 1.00 34.94 310 TYR A O 1
ATOM 2437 N N . ASN A 1 311 ? 26.437 68.022 41.435 1.00 36.28 311 ASN A N 1
ATOM 2438 C CA . ASN A 1 311 ? 25.200 67.637 40.781 1.00 36.28 311 ASN A CA 1
ATOM 2439 C C . ASN A 1 311 ? 25.279 66.336 39.974 1.00 36.28 311 ASN A C 1
ATOM 2441 O O . ASN A 1 311 ? 26.355 65.916 39.555 1.00 36.28 311 ASN A O 1
ATOM 2445 N N . ALA A 1 312 ? 24.067 65.911 39.598 1.00 36.81 312 ALA A N 1
ATOM 2446 C CA . ALA A 1 312 ? 23.640 65.294 38.336 1.00 36.81 312 ALA A CA 1
ATOM 2447 C C . ALA A 1 312 ? 23.205 63.834 38.521 1.00 36.81 312 ALA A C 1
ATOM 2449 O O . ALA A 1 312 ? 23.973 62.996 38.963 1.00 36.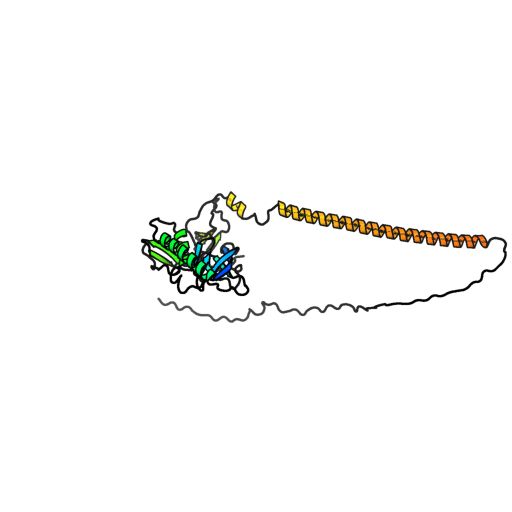81 312 ALA A O 1
ATOM 2450 N N . GLY A 1 313 ? 21.979 63.439 38.203 1.00 33.84 313 GLY A N 1
ATOM 2451 C CA . GLY A 1 313 ? 20.975 64.093 37.378 1.00 33.84 313 GLY A CA 1
ATOM 2452 C C . GLY A 1 313 ? 20.265 63.004 36.584 1.00 33.84 313 GLY A C 1
ATOM 2453 O O . GLY A 1 313 ? 20.907 62.276 35.838 1.00 33.84 313 GLY A O 1
ATOM 2454 N N . ASN A 1 314 ? 18.965 62.862 36.817 1.00 38.91 314 ASN A N 1
ATOM 2455 C CA . ASN A 1 314 ? 17.898 62.914 35.815 1.00 38.91 314 ASN A CA 1
ATOM 2456 C C . ASN A 1 314 ? 16.722 62.035 36.225 1.00 38.91 314 ASN A C 1
ATOM 2458 O O . ASN A 1 314 ? 16.716 60.813 36.085 1.00 38.91 314 ASN A O 1
ATOM 2462 N N . GLU A 1 315 ? 15.691 62.744 36.671 1.00 35.38 315 GLU A N 1
ATOM 2463 C CA . GLU A 1 315 ? 14.301 62.378 36.486 1.00 35.38 315 GLU A CA 1
ATOM 2464 C C . GLU A 1 315 ? 14.027 62.057 35.009 1.00 35.38 315 GLU A C 1
ATOM 2466 O O . GLU A 1 315 ? 14.380 62.822 34.112 1.00 35.38 315 GLU A O 1
ATOM 2471 N N . VAL A 1 316 ? 13.289 60.977 34.763 1.00 40.94 316 VAL A N 1
ATOM 2472 C CA . VAL A 1 316 ? 12.325 60.949 33.661 1.00 40.94 316 VAL A CA 1
ATOM 2473 C C . VAL A 1 316 ? 10.965 60.688 34.285 1.00 40.94 316 VAL A C 1
ATOM 2475 O O . VAL A 1 316 ? 10.563 59.558 34.553 1.00 40.94 316 VAL A O 1
ATOM 2478 N N . SER A 1 317 ? 10.275 61.792 34.552 1.00 36.94 317 SER A N 1
ATOM 2479 C CA . SER A 1 317 ? 8.853 61.836 34.852 1.00 36.94 317 SER A CA 1
ATOM 2480 C C . SER A 1 317 ? 8.080 61.466 33.585 1.00 36.94 317 SER A C 1
ATOM 2482 O O . SER A 1 317 ? 7.880 62.291 32.696 1.00 36.94 317 SER A O 1
ATOM 2484 N N . MET A 1 318 ? 7.665 60.204 33.472 1.00 40.78 318 MET A N 1
ATOM 2485 C CA . MET A 1 318 ? 6.608 59.813 32.541 1.00 40.78 318 MET A CA 1
ATOM 2486 C C . MET A 1 318 ? 5.279 59.827 33.292 1.00 40.78 318 MET A C 1
ATOM 2488 O O . MET A 1 318 ? 4.930 58.877 33.994 1.00 40.78 318 MET A O 1
ATOM 2492 N N . LYS A 1 319 ? 4.529 60.920 33.117 1.00 41.66 319 LYS A N 1
ATOM 2493 C CA . LYS A 1 319 ? 3.083 60.951 33.353 1.00 41.66 319 LYS A CA 1
ATOM 2494 C C . LYS A 1 319 ? 2.454 59.820 32.534 1.00 41.66 319 LYS A C 1
ATOM 2496 O O . LYS A 1 319 ? 2.448 59.877 31.309 1.00 41.66 319 LYS A O 1
ATOM 2501 N N . ARG A 1 320 ? 1.972 58.771 33.204 1.00 43.84 320 ARG A N 1
ATOM 2502 C CA . ARG A 1 320 ? 1.092 57.779 32.581 1.00 43.84 320 ARG A CA 1
ATOM 2503 C C . ARG A 1 320 ? -0.328 58.305 32.676 1.00 43.84 320 ARG A C 1
ATOM 2505 O O . ARG A 1 320 ? -0.918 58.286 33.754 1.00 43.84 320 ARG A O 1
ATOM 2512 N N . ASP A 1 321 ? -0.845 58.767 31.549 1.00 55.56 321 ASP A N 1
ATOM 2513 C CA . ASP A 1 321 ? -2.280 58.942 31.374 1.00 55.56 321 ASP A CA 1
ATOM 2514 C C . ASP A 1 321 ? -2.989 57.583 31.549 1.00 55.56 321 ASP A C 1
ATOM 2516 O O . ASP A 1 321 ? -2.412 56.531 31.238 1.00 55.56 321 ASP A O 1
ATOM 2520 N N . PRO A 1 322 ? -4.220 57.569 32.087 1.00 55.09 322 PRO A N 1
ATOM 2521 C CA . PRO A 1 322 ? -4.958 56.339 32.327 1.00 55.09 322 PRO A CA 1
ATOM 2522 C C . PRO A 1 322 ? -5.225 55.599 31.012 1.00 55.09 322 PRO A C 1
ATOM 2524 O O . PRO A 1 322 ? -5.775 56.149 30.057 1.00 55.09 322 PRO A O 1
ATOM 2527 N N . ILE A 1 323 ? -4.843 54.321 30.987 1.00 52.28 323 ILE A N 1
ATOM 2528 C CA . ILE A 1 323 ? -5.093 53.403 29.875 1.00 52.28 323 ILE A CA 1
ATOM 2529 C C . ILE A 1 323 ? -6.610 53.270 29.708 1.00 52.28 323 ILE A C 1
ATOM 2531 O O . ILE A 1 323 ? -7.291 52.679 30.545 1.00 52.28 323 ILE A O 1
ATOM 2535 N N . THR A 1 324 ? -7.141 53.833 28.627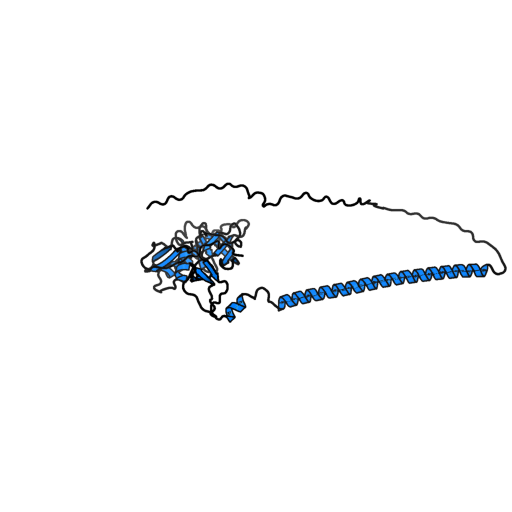 1.00 51.44 324 THR A N 1
ATOM 2536 C CA . THR A 1 324 ? -8.532 53.659 28.208 1.00 51.44 324 THR A CA 1
ATOM 2537 C C . THR A 1 324 ? -8.596 52.495 27.227 1.00 51.44 324 THR A C 1
ATOM 2539 O O . THR A 1 324 ? -8.024 52.539 26.141 1.00 51.44 324 THR A O 1
ATOM 2542 N N . PHE A 1 325 ? -9.282 51.423 27.619 1.00 51.34 325 PHE A N 1
ATOM 2543 C CA . PHE A 1 325 ? -9.552 50.296 26.734 1.00 51.34 325 PHE A CA 1
ATOM 2544 C C . PHE A 1 325 ? -10.762 50.632 25.863 1.00 51.34 325 PHE A C 1
ATOM 2546 O O . PHE A 1 325 ? -11.868 50.813 26.371 1.00 51.34 325 PHE A O 1
ATOM 2553 N N . GLN A 1 326 ? -10.560 50.722 24.548 1.00 61.03 326 GLN A N 1
ATOM 2554 C CA . GLN A 1 326 ? -11.673 50.757 23.605 1.00 61.03 326 GLN A CA 1
ATOM 2555 C C . GLN A 1 326 ? -12.254 49.348 23.477 1.00 61.03 326 GLN A C 1
ATOM 2557 O O . GLN A 1 326 ? -11.538 48.396 23.165 1.00 61.03 326 GLN A O 1
ATOM 2562 N N . VAL A 1 327 ? -13.553 49.221 23.744 1.00 62.16 327 VAL A N 1
ATOM 2563 C CA . VAL A 1 327 ? -14.303 47.980 23.540 1.00 62.16 327 VAL A CA 1
ATOM 2564 C C . VAL A 1 327 ? -14.357 47.712 22.031 1.00 62.16 327 VAL A C 1
ATOM 2566 O O . VAL A 1 327 ? -14.853 48.571 21.296 1.00 62.16 327 VAL A O 1
ATOM 2569 N N . PRO A 1 328 ? -13.837 46.575 21.537 1.00 57.31 328 PRO A N 1
ATOM 2570 C CA . PRO A 1 328 ? -13.890 46.269 20.117 1.00 57.31 328 PRO A CA 1
ATOM 2571 C C . PRO A 1 328 ? -15.344 46.092 19.675 1.00 57.31 328 PRO A C 1
ATOM 2573 O O . PRO A 1 328 ? -16.153 45.455 20.351 1.00 57.31 328 PRO A O 1
ATOM 2576 N N . THR A 1 329 ? -15.673 46.682 18.529 1.00 66.00 329 THR A N 1
ATOM 2577 C CA . THR A 1 329 ? -16.984 46.559 17.891 1.00 66.00 329 THR A CA 1
ATOM 2578 C C . THR A 1 329 ? -17.222 45.086 17.535 1.00 66.00 329 THR A C 1
ATOM 2580 O O . THR A 1 329 ? -16.314 44.458 16.982 1.00 66.00 329 THR A O 1
ATOM 2583 N N . PRO A 1 330 ? -18.394 44.504 17.849 1.00 63.78 330 PRO A N 1
ATOM 2584 C CA . PRO A 1 330 ? -18.658 43.097 17.575 1.00 63.78 330 PRO A CA 1
ATOM 2585 C C . PRO A 1 330 ? -18.553 42.824 16.072 1.00 63.78 330 PRO A C 1
ATOM 2587 O O . PRO A 1 330 ? -19.266 43.424 15.268 1.00 63.78 330 PRO A O 1
ATOM 2590 N N . GLN A 1 331 ? -17.639 41.928 15.697 1.00 63.97 331 GLN A N 1
ATOM 2591 C CA . GLN A 1 331 ? -17.593 41.389 14.343 1.00 63.97 331 GLN A CA 1
ATOM 2592 C C . GLN A 1 331 ? -18.770 40.420 14.154 1.00 63.97 331 GLN A C 1
ATOM 2594 O O . GLN A 1 331 ? -19.013 39.595 15.039 1.00 63.97 331 GLN A O 1
ATOM 2599 N N . PRO A 1 332 ? -19.500 40.501 13.028 1.00 66.06 332 PRO A N 1
ATOM 2600 C CA . PRO A 1 332 ? -20.577 39.567 12.734 1.00 66.06 332 PRO A CA 1
ATOM 2601 C C . PRO A 1 332 ? -20.036 38.140 12.618 1.00 66.06 332 PRO A C 1
ATOM 2603 O O . PRO A 1 332 ? -18.935 37.897 12.114 1.00 66.06 332 PRO A O 1
ATOM 2606 N N . HIS A 1 333 ? -20.821 37.195 13.127 1.00 58.91 333 HIS A N 1
ATOM 2607 C CA . HIS A 1 333 ? -20.451 35.789 13.197 1.00 58.91 333 HIS A CA 1
ATOM 2608 C C . HIS A 1 333 ? -20.329 35.211 11.771 1.00 58.91 333 HIS A C 1
ATOM 2610 O O . HIS A 1 333 ? -21.219 35.438 10.950 1.00 58.91 333 HIS A O 1
ATOM 2616 N N . PRO A 1 334 ? -19.299 34.400 11.456 1.00 55.62 334 PRO A N 1
ATOM 2617 C CA . PRO A 1 334 ? -19.054 33.863 10.106 1.00 55.62 334 PRO A CA 1
ATOM 2618 C C . PRO A 1 334 ? -20.137 32.910 9.560 1.00 55.62 334 PRO A C 1
ATOM 2620 O O . PRO A 1 334 ? -19.973 32.357 8.477 1.00 55.62 334 PRO A O 1
ATOM 2623 N N . PHE A 1 335 ? -21.241 32.715 10.285 1.00 50.94 335 PHE A N 1
ATOM 2624 C CA . PHE A 1 335 ? -22.354 31.847 9.897 1.00 50.94 335 PHE A CA 1
ATOM 2625 C C . PHE A 1 335 ? -23.620 32.608 9.474 1.00 50.94 335 PHE A C 1
ATOM 2627 O O . PHE A 1 335 ? -24.580 31.978 9.039 1.00 50.94 335 PHE A O 1
ATOM 2634 N N . GLU A 1 336 ? -23.630 33.944 9.530 1.00 49.22 336 GLU A N 1
ATOM 2635 C CA . GLU A 1 336 ? -24.791 34.740 9.096 1.00 49.22 336 GLU A CA 1
ATOM 2636 C C . GLU A 1 336 ? -24.927 34.865 7.563 1.00 49.22 336 GLU A C 1
ATOM 2638 O O . GLU A 1 336 ? -25.914 35.407 7.077 1.00 49.22 336 GLU A O 1
ATOM 2643 N N . SER A 1 337 ? -23.992 34.320 6.775 1.00 51.94 337 SER A N 1
ATOM 2644 C CA . SER A 1 337 ? -24.025 34.364 5.302 1.00 51.94 337 SER A CA 1
ATOM 2645 C C . SER A 1 337 ? -24.658 33.140 4.622 1.00 51.94 337 SER A C 1
ATOM 2647 O O . SER A 1 337 ? -24.730 33.109 3.395 1.00 51.94 337 SER A O 1
ATOM 2649 N N . PHE A 1 338 ? -25.136 32.137 5.370 1.00 50.62 338 PHE A N 1
ATOM 2650 C CA . PHE A 1 338 ? -25.609 30.867 4.787 1.00 50.62 338 PHE A CA 1
ATOM 2651 C C . PHE A 1 338 ? -27.133 30.721 4.652 1.00 50.62 338 PHE A C 1
ATOM 2653 O O . PHE A 1 338 ? -27.601 29.700 4.155 1.00 50.62 338 PHE A O 1
ATOM 2660 N N . SER A 1 339 ? -27.931 31.712 5.050 1.00 45.78 339 SER A N 1
ATOM 2661 C CA . SER A 1 339 ? -29.400 31.592 5.094 1.00 45.78 339 SER A CA 1
ATOM 2662 C C . SER A 1 339 ? -30.146 32.166 3.883 1.00 45.78 339 SER A C 1
ATOM 2664 O O . SER A 1 339 ? -31.364 32.331 3.933 1.00 45.78 339 SER A O 1
ATOM 2666 N N . THR A 1 340 ? -29.470 32.412 2.759 1.00 48.56 340 THR A N 1
ATOM 2667 C CA . THR A 1 340 ? -30.123 32.852 1.516 1.00 48.56 340 THR A CA 1
ATOM 2668 C C . THR A 1 340 ? -29.600 32.098 0.297 1.00 48.56 340 THR A C 1
ATOM 2670 O O . THR A 1 340 ? -28.922 32.656 -0.563 1.00 48.56 340 THR A O 1
ATOM 2673 N N . TYR A 1 341 ? -29.970 30.821 0.164 1.00 43.38 341 TYR A N 1
ATOM 2674 C CA . TYR A 1 341 ? -30.013 30.206 -1.163 1.00 43.38 341 TYR A CA 1
ATOM 2675 C C . TYR A 1 341 ? -31.315 29.445 -1.386 1.00 43.38 341 TYR A C 1
ATOM 2677 O O . TYR A 1 341 ? -31.671 28.523 -0.658 1.00 43.38 341 TYR A O 1
ATOM 2685 N N . HIS A 1 342 ? -32.045 29.938 -2.381 1.00 44.38 342 HIS A N 1
ATOM 2686 C CA . HIS A 1 342 ? -33.399 29.568 -2.738 1.00 44.38 342 HIS A CA 1
ATOM 2687 C C . HIS A 1 342 ? -33.499 28.146 -3.292 1.00 44.38 342 HIS A C 1
ATOM 2689 O O . HIS A 1 342 ? -32.756 27.735 -4.182 1.00 44.38 342 HIS A O 1
ATOM 2695 N N . ASP A 1 343 ? -34.529 27.481 -2.790 1.00 40.19 343 ASP A N 1
ATOM 2696 C CA . ASP A 1 343 ? -35.151 26.249 -3.238 1.00 40.19 343 ASP A CA 1
ATOM 2697 C C . ASP A 1 343 ? -35.541 26.306 -4.733 1.00 40.19 343 ASP A C 1
ATOM 2699 O O . ASP A 1 343 ? -36.340 27.149 -5.156 1.00 40.19 343 ASP A O 1
ATOM 2703 N N . LYS A 1 344 ? -34.966 25.415 -5.547 1.00 43.72 344 LYS A N 1
ATOM 2704 C CA . LYS A 1 344 ? -35.469 25.070 -6.884 1.00 43.72 344 LYS A CA 1
ATOM 2705 C C . LYS A 1 344 ? -35.562 23.554 -7.002 1.00 43.72 344 LYS A C 1
ATOM 2707 O O . LYS A 1 344 ? -34.619 22.864 -7.375 1.00 43.72 344 LYS A O 1
ATOM 2712 N N . THR A 1 345 ? -36.763 23.088 -6.696 1.00 38.84 345 THR A N 1
ATOM 2713 C CA . THR A 1 345 ? -37.365 21.799 -7.035 1.00 38.84 345 THR A CA 1
ATOM 2714 C C . THR A 1 345 ? -37.039 21.327 -8.457 1.00 38.84 345 THR A C 1
ATOM 2716 O O . THR A 1 345 ? -37.367 22.011 -9.429 1.00 38.84 345 THR A O 1
ATOM 2719 N N . LEU A 1 346 ? -36.495 20.113 -8.578 1.00 36.44 346 LEU A N 1
ATOM 2720 C CA . LEU A 1 346 ? -36.477 19.317 -9.809 1.00 36.44 346 LEU A CA 1
ATOM 2721 C C . LEU A 1 346 ? -37.300 18.039 -9.582 1.00 36.44 346 LEU A C 1
ATOM 2723 O O . LEU A 1 346 ? -37.046 17.277 -8.652 1.00 36.44 346 LEU A O 1
ATOM 2727 N N . GLN A 1 347 ? -38.317 17.851 -10.426 1.00 37.81 347 GLN A N 1
ATOM 2728 C CA . GLN A 1 347 ? -39.164 16.657 -10.504 1.00 37.81 347 GLN A CA 1
ATOM 2729 C C . GLN A 1 347 ? -38.383 15.440 -11.032 1.00 37.81 347 GLN A C 1
ATOM 2731 O O . GLN A 1 347 ? -37.546 15.611 -11.920 1.00 37.81 347 GLN A O 1
ATOM 2736 N N . PRO A 1 348 ? -38.725 14.206 -10.617 1.00 45.31 348 PRO A N 1
ATOM 2737 C CA . PRO A 1 348 ? -38.337 13.000 -11.334 1.00 45.31 348 PRO A CA 1
ATOM 2738 C C . PRO A 1 348 ? -39.459 12.546 -12.283 1.00 45.31 348 PRO A C 1
ATOM 2740 O O . PRO A 1 348 ? -40.594 12.321 -11.859 1.00 45.31 348 PRO A O 1
ATOM 2743 N N . SER A 1 349 ? -39.142 12.363 -13.567 1.00 44.62 349 SER A N 1
ATOM 2744 C CA . SER A 1 349 ? -39.985 11.605 -14.496 1.00 44.62 349 SER A CA 1
ATOM 2745 C C . SER A 1 349 ? -39.533 10.145 -14.513 1.00 44.62 349 SER A C 1
ATOM 2747 O O . SER A 1 349 ? -38.438 9.832 -14.978 1.00 44.62 349 SER A O 1
ATOM 2749 N N . ILE A 1 350 ? -40.392 9.262 -14.014 1.00 37.09 350 ILE A N 1
ATOM 2750 C CA . ILE A 1 350 ? -40.325 7.816 -14.229 1.00 37.09 350 ILE A CA 1
ATOM 2751 C C . ILE A 1 350 ? -41.059 7.523 -15.541 1.00 37.09 350 ILE A C 1
ATOM 2753 O O . ILE A 1 350 ? -42.189 7.977 -15.717 1.00 37.09 350 ILE A O 1
ATOM 2757 N N . HIS A 1 351 ? -40.447 6.743 -16.430 1.00 34.94 351 HIS A N 1
ATOM 2758 C CA . HIS A 1 351 ? -41.162 6.042 -17.494 1.00 34.94 351 HIS A CA 1
ATOM 2759 C C . HIS A 1 351 ? -40.981 4.532 -17.322 1.00 34.94 351 HIS A C 1
ATOM 2761 O O . HIS A 1 351 ? -39.886 4.066 -17.008 1.00 34.94 351 HIS A O 1
ATOM 2767 N N . VAL A 1 352 ? -42.120 3.849 -17.463 1.00 45.06 352 VAL A N 1
ATOM 2768 C CA . VAL A 1 352 ? -42.371 2.401 -17.411 1.00 45.06 352 VAL A CA 1
ATOM 2769 C C . VAL A 1 352 ? -41.689 1.673 -18.559 1.00 45.06 352 VAL A C 1
ATOM 2771 O O . VAL A 1 352 ? -41.712 2.235 -19.679 1.00 45.06 352 VAL A O 1
#

Nearest PDB structures (foldseek):
  2w7q-assembly2_B  TM=4.349E-01  e=4.487E+00  Pseudomonas aeruginosa PAO1
  8v1k-assembly2_B  TM=2.191E-01  e=7.679E-01  Francisella tularensis subsp. tularensis SCHU S4
  7qxs-assembly1_A  TM=2.841E-01  e=3.573E+00  Homo sapiens
  5lak-assembly2_C  TM=3.233E-01  e=6.685E+00  Cavally virus

Solvent-accessible surface area (backbone atoms only — not comparable to full-atom values): 21407 Å² total; per-residue (Å²): 135,83,75,80,81,87,68,73,30,26,41,61,82,74,59,91,92,55,61,49,77,55,77,74,63,75,62,58,58,53,87,82,72,61,60,23,34,69,46,58,30,40,36,35,43,44,27,62,73,77,70,41,67,46,72,51,74,48,60,30,28,37,38,98,61,37,41,34,40,62,91,77,62,44,65,33,29,64,24,74,68,98,71,77,58,90,77,57,62,90,84,52,45,37,33,45,87,50,32,30,38,33,76,58,94,65,87,77,80,73,78,41,74,65,38,26,53,53,33,34,53,48,52,55,52,41,40,53,50,49,50,51,58,45,58,48,91,68,88,71,58,66,68,62,46,20,54,52,50,16,32,57,68,13,29,69,61,39,26,42,53,72,57,96,59,38,43,26,42,34,75,36,44,77,38,72,70,65,48,76,41,88,59,39,55,56,97,90,44,22,38,76,31,39,39,30,31,31,81,80,72,45,73,30,23,22,83,42,52,46,54,48,32,85,68,74,53,75,47,64,55,73,66,58,60,61,69,77,54,69,88,80,58,55,59,66,59,54,49,50,51,52,50,51,53,49,53,52,52,53,51,53,51,52,51,50,53,50,51,51,52,50,55,52,49,54,51,46,55,52,49,51,56,51,50,53,51,51,52,50,52,52,50,55,52,49,58,58,54,66,66,72,73,65,83,88,81,82,83,86,85,88,82,84,85,80,88,78,88,83,86,85,86,79,86,82,86,74,85,77,74,82,88,77,81,80,78,79,78,84,75,80,63,94,69,78,81,71,86,80,77,84,90,76,90,78,85,86,86,85,82,133

Secondary structure (DSSP, 8-state):
------S-EEE----TT-SEEE--GGGTTTTTT---EEEEEEEEEEETTTTEEEEEEEEEEE-SSEEEETTTTEEEE-B--S---TTSPTTPEE-STTEEEEE---S-----HHHHHHHHHHHHHHHHHHHHHHH--SPPPHHHHHHHHHHHHT-SSEEEEEETTEEEEEEPEEE-EEEE---SEETTEEESSEEEEETTTEEEEESSSSEEBS---EE-HHHHHTTSSTTT--HHHHHHHHHHHHHHHHHHHHHHHHHHHHHHHHHHHHHHHHHHHHHHHHHHHHHHHHTTSS------------------------------PPPPPPPPPTTTTSS-------------

Sequence (352 aa):
MFLPLIEPFQLCQVYIGGGKSVELDICKNLGSQDIYRKETVTFIQVNFIEERCETFTEEVYISENRLLRIKSSKMYMFGETYSKPSCVPGGATYLVNGLFFISLPRKTSYISNISNSAGSKLALSICKEYEHFINAKIIRAVPETRDFIRQIYGSDNVTGYIVNGKIYVQPCTKTEITSIVFSKQINGICYKETPIVVNGSTLMFSSIGIDLESEATTTDCDEIGNGKFTIWEDSISLKRIILGLSIIVTFMIILNCIIIAWCTNKGKEQRTNEIDYNDFLIKLANDTIDEIGGGGRQSSYSLTAGCTNYNAGNEVSMKRDPITFQVPTPQPHPFESFSTYHDKTLQPSIHV

Radius of gyration: 41.59 Å; Cα contacts (8 Å, |Δi|>4): 435; chains: 1; bounding box: 76×103×111 Å

Organism: Parastrongyloides trichosuri (NCBI:txid131310)

pLDDT: mean 77.63, std 20.77, range [31.34, 97.69]